Protein AF-A0AAN8FYI2-F1 (afdb_monomer_lite)

Secondary structure (DSSP, 8-state):
---------PPPP--------GGGS-----------------TTSS-------------------------------------------------------------------------THHHHHHHHHHTTT--HHHHHHHHHHHHHHHHHHHHHHHHHHHHHHHHHHHHHHHHHHHHHHHHHHHHHHHHHHHHHHHHHHHHHHHHHHHHHHHHHHHHHHHHHHHHHHHHHHHHHHHHHHHHHHHHHHHHHHHHHHHHHHHHHHHHHHHHHHHHHTS-----S-----------------------PPPPPP-

Organism: Patella caerulea (NCBI:txid87958)

Structure (mmCIF, N/CA/C/O backbone):
data_AF-A0AAN8FYI2-F1
#
_entry.id   AF-A0AAN8FYI2-F1
#
loop_
_atom_site.group_PDB
_atom_site.id
_atom_site.type_symbol
_atom_site.label_atom_id
_atom_site.label_alt_id
_atom_site.label_comp_id
_atom_site.label_asym_id
_atom_site.label_entity_id
_atom_site.label_seq_id
_atom_site.pdbx_PDB_ins_code
_atom_site.Cartn_x
_atom_site.Cartn_y
_atom_site.Cartn_z
_atom_site.occupancy
_atom_site.B_iso_or_equiv
_atom_site.auth_seq_id
_atom_site.auth_comp_id
_atom_site.auth_asym_id
_atom_site.auth_atom_id
_atom_site.pdbx_PDB_model_num
ATOM 1 N N . MET A 1 1 ? 24.747 52.625 -55.811 1.00 56.25 1 MET A N 1
ATOM 2 C CA . MET A 1 1 ? 23.720 52.959 -54.810 1.00 56.25 1 MET A CA 1
ATOM 3 C C . MET A 1 1 ? 23.159 51.652 -54.299 1.00 56.25 1 MET A C 1
ATOM 5 O O . MET A 1 1 ? 23.251 50.676 -55.033 1.00 56.25 1 MET A O 1
ATOM 9 N N . ASP A 1 2 ? 22.666 51.676 -53.067 1.00 46.53 2 ASP A N 1
ATOM 10 C CA . ASP A 1 2 ? 21.935 50.611 -52.366 1.00 46.53 2 ASP A CA 1
ATOM 11 C C . ASP A 1 2 ? 22.766 49.826 -51.333 1.00 46.53 2 ASP A C 1
ATOM 13 O O . ASP A 1 2 ? 23.308 48.747 -51.561 1.00 46.53 2 ASP A O 1
ATOM 17 N N . ASP A 1 3 ? 22.903 50.515 -50.197 1.00 53.16 3 ASP A N 1
ATOM 18 C CA . ASP A 1 3 ? 22.490 50.108 -48.851 1.00 53.16 3 ASP A CA 1
ATOM 19 C C . ASP A 1 3 ? 23.153 48.907 -48.160 1.00 53.16 3 ASP A C 1
ATOM 21 O O . ASP A 1 3 ? 22.814 47.733 -48.302 1.00 53.16 3 ASP A O 1
ATOM 25 N N . TYR A 1 4 ? 24.069 49.305 -47.276 1.00 60.00 4 TYR A N 1
ATOM 26 C CA . TYR A 1 4 ? 24.548 48.596 -46.100 1.00 60.00 4 TYR A CA 1
ATOM 27 C C . TYR A 1 4 ? 23.441 48.416 -45.037 1.00 60.00 4 TYR A C 1
ATOM 29 O O . TYR A 1 4 ? 22.481 49.177 -44.988 1.00 60.00 4 TYR A O 1
ATOM 37 N N . TYR A 1 5 ? 23.695 47.474 -44.116 1.00 58.50 5 TYR A N 1
ATOM 38 C CA . TYR A 1 5 ? 23.024 47.198 -42.829 1.00 58.50 5 TYR A CA 1
ATOM 39 C C . TYR A 1 5 ? 21.937 46.107 -42.814 1.00 58.50 5 TYR A C 1
ATOM 41 O O . TYR A 1 5 ? 20.760 46.376 -42.601 1.00 58.50 5 TYR A O 1
ATOM 49 N N . LEU A 1 6 ? 22.362 44.834 -42.847 1.00 60.00 6 LEU A N 1
ATOM 50 C CA . LEU A 1 6 ? 21.622 43.772 -42.152 1.00 60.00 6 LEU A CA 1
ATOM 51 C C . LEU A 1 6 ? 22.168 43.615 -40.730 1.00 60.00 6 LEU A C 1
ATOM 53 O O . LEU A 1 6 ? 23.298 43.186 -40.494 1.00 60.00 6 LEU A O 1
ATOM 57 N N . THR A 1 7 ? 21.335 44.014 -39.779 1.00 58.50 7 THR A N 1
ATOM 58 C CA . THR A 1 7 ? 21.561 43.962 -38.342 1.00 58.50 7 THR A CA 1
ATOM 59 C C . THR A 1 7 ? 21.570 42.514 -37.840 1.00 58.50 7 THR A C 1
ATOM 61 O O . THR A 1 7 ? 20.701 41.697 -38.141 1.00 58.50 7 THR A O 1
ATOM 64 N N . SER A 1 8 ? 22.587 42.189 -37.041 1.00 53.62 8 SER A N 1
ATOM 65 C CA . SER A 1 8 ? 22.740 40.913 -36.340 1.00 53.62 8 SER A CA 1
ATOM 66 C C . SER A 1 8 ? 21.614 40.720 -35.314 1.00 53.62 8 SER A C 1
ATOM 68 O O . SER A 1 8 ? 21.733 41.134 -34.160 1.00 53.62 8 SER A O 1
ATOM 70 N N . SER A 1 9 ? 20.542 40.037 -35.714 1.00 58.12 9 SER A N 1
ATOM 71 C CA . SER A 1 9 ? 19.483 39.559 -34.819 1.00 58.12 9 SER A CA 1
ATOM 72 C C . SER A 1 9 ? 19.954 38.321 -34.053 1.00 58.12 9 SER A C 1
ATOM 74 O O . SER A 1 9 ? 19.642 37.188 -34.410 1.00 58.12 9 SER A O 1
ATOM 76 N N . ARG A 1 10 ? 20.740 38.529 -32.992 1.00 58.97 10 ARG A N 1
ATOM 77 C CA . ARG A 1 10 ? 20.947 37.491 -31.974 1.00 58.97 10 ARG A CA 1
ATOM 78 C C . ARG A 1 10 ? 19.803 37.581 -30.959 1.00 58.97 10 ARG A C 1
ATOM 80 O O . ARG A 1 10 ? 19.641 38.646 -30.358 1.00 58.97 10 ARG A O 1
ATOM 87 N N . PRO A 1 11 ? 19.015 36.513 -30.748 1.00 65.50 11 PRO A N 1
ATOM 88 C CA . PRO A 1 11 ? 17.986 36.508 -29.719 1.00 65.50 11 PRO A CA 1
ATOM 89 C C . PRO A 1 11 ? 18.652 36.652 -28.347 1.00 65.50 11 PRO A C 1
ATOM 91 O O . PRO A 1 11 ? 19.613 35.947 -28.032 1.00 65.50 11 PRO A O 1
ATOM 94 N N . ARG A 1 12 ? 18.178 37.605 -27.539 1.00 65.00 12 ARG A N 1
ATOM 95 C CA . ARG A 1 12 ? 18.641 37.757 -26.156 1.00 65.00 12 ARG A CA 1
ATOM 96 C C . ARG A 1 12 ? 18.163 36.555 -25.332 1.00 65.00 12 ARG A C 1
ATOM 98 O O . ARG A 1 12 ? 17.036 36.107 -25.544 1.00 65.00 12 ARG A O 1
ATOM 105 N N . PRO A 1 13 ? 18.979 36.042 -24.395 1.00 61.28 13 PRO A N 1
ATOM 106 C CA . PRO A 1 13 ? 18.534 35.001 -23.483 1.00 61.28 13 PRO A CA 1
ATOM 107 C C . PRO A 1 13 ? 17.359 35.531 -22.660 1.00 61.28 13 PRO A C 1
ATOM 109 O O . PRO A 1 13 ? 17.444 36.584 -22.027 1.00 61.28 13 PRO A O 1
ATOM 112 N N . VAL A 1 14 ? 16.249 34.800 -22.704 1.00 57.34 14 VAL A N 1
ATOM 113 C CA . VAL A 1 14 ? 15.071 35.064 -21.886 1.00 57.34 14 VAL A CA 1
ATOM 114 C C . VAL A 1 14 ? 15.443 34.674 -20.460 1.00 57.34 14 VAL A C 1
ATOM 116 O O . VAL A 1 14 ? 15.476 33.495 -20.117 1.00 57.34 14 VAL A O 1
ATOM 119 N N . THR A 1 15 ? 15.781 35.652 -19.626 1.00 62.88 15 THR A N 1
ATOM 120 C CA . THR A 1 15 ? 15.853 35.436 -18.182 1.00 62.88 15 THR A CA 1
ATOM 121 C C . THR A 1 15 ? 14.425 35.208 -17.706 1.00 62.88 15 THR A C 1
ATOM 123 O O . THR A 1 15 ? 13.663 36.159 -17.541 1.00 62.88 15 THR A O 1
ATOM 126 N N . ALA A 1 16 ? 14.034 33.943 -17.563 1.00 56.81 16 ALA A N 1
ATOM 127 C CA . ALA A 1 16 ? 12.761 33.571 -16.973 1.00 56.81 16 ALA A CA 1
ATOM 128 C C . ALA A 1 16 ? 12.734 34.093 -15.530 1.00 56.81 16 ALA A C 1
ATOM 130 O O . ALA A 1 16 ? 13.348 33.518 -14.632 1.00 56.81 16 ALA A O 1
ATOM 131 N N . THR A 1 17 ? 12.056 35.215 -15.303 1.00 62.06 17 THR A N 1
ATOM 132 C CA . THR A 1 17 ? 11.681 35.641 -13.959 1.00 62.06 17 THR A CA 1
ATOM 133 C C . THR A 1 17 ? 10.656 34.632 -13.465 1.00 62.06 17 THR A C 1
ATOM 135 O O . THR A 1 17 ? 9.485 34.702 -13.831 1.00 62.06 17 THR A O 1
ATOM 138 N N . VAL A 1 18 ? 11.113 33.638 -12.704 1.00 60.09 18 VAL A N 1
ATOM 139 C CA . VAL A 1 18 ? 10.246 32.662 -12.043 1.00 60.09 18 VAL A CA 1
ATOM 140 C C . VAL A 1 18 ? 9.427 33.424 -11.009 1.00 60.09 18 VAL A C 1
ATOM 142 O O . VAL A 1 18 ? 9.895 33.709 -9.907 1.00 60.09 18 VAL A O 1
ATOM 145 N N . THR A 1 19 ? 8.214 33.809 -11.394 1.00 70.19 19 THR A N 1
ATOM 146 C CA . THR A 1 19 ? 7.202 34.329 -10.483 1.00 70.19 19 THR A CA 1
ATOM 147 C C . THR A 1 19 ? 6.903 33.214 -9.491 1.00 70.19 19 THR A C 1
ATOM 149 O O . THR A 1 19 ? 6.294 32.204 -9.844 1.00 70.19 19 THR A O 1
ATOM 152 N N . LYS A 1 20 ? 7.427 33.338 -8.269 1.00 78.56 20 LYS A N 1
ATOM 153 C CA . LYS A 1 20 ? 7.197 32.341 -7.225 1.00 78.56 20 LYS A CA 1
ATOM 154 C C . LYS A 1 20 ? 5.693 32.314 -6.934 1.00 78.56 20 LYS A C 1
ATOM 156 O O . LYS A 1 20 ? 5.109 33.374 -6.716 1.00 78.56 20 LYS A O 1
ATOM 161 N N . PRO A 1 21 ? 5.042 31.144 -6.982 1.00 78.56 21 PRO A N 1
ATOM 162 C CA . PRO A 1 21 ? 3.626 31.053 -6.672 1.00 78.56 21 PRO A CA 1
ATOM 163 C C . PRO A 1 21 ? 3.385 31.449 -5.209 1.00 78.56 21 PRO A C 1
ATOM 165 O O . PRO A 1 21 ? 4.207 31.169 -4.342 1.00 78.56 21 PRO A O 1
ATOM 168 N N . LYS A 1 22 ? 2.243 32.090 -4.943 1.00 71.56 22 LYS A N 1
ATOM 169 C CA . LYS A 1 22 ? 1.874 32.750 -3.673 1.00 71.56 22 LYS A CA 1
ATOM 170 C C . LYS A 1 22 ? 2.025 31.891 -2.404 1.00 71.56 22 LYS A C 1
ATOM 172 O O . LYS A 1 22 ? 2.171 32.428 -1.317 1.00 71.56 22 LYS A O 1
ATOM 177 N N . TRP A 1 23 ? 2.020 30.566 -2.528 1.00 79.44 23 TRP A N 1
ATOM 178 C CA . TRP A 1 23 ? 2.242 29.641 -1.409 1.00 79.44 23 TRP A CA 1
ATOM 179 C C . TRP A 1 23 ? 3.719 29.518 -0.985 1.00 79.44 23 TRP A C 1
ATOM 181 O O . TRP A 1 23 ? 3.997 29.004 0.091 1.00 79.44 23 TRP A O 1
ATOM 191 N N . MET A 1 24 ? 4.663 29.982 -1.813 1.00 77.12 24 MET A N 1
ATOM 192 C CA . MET A 1 24 ? 6.097 30.057 -1.493 1.00 77.12 24 MET A CA 1
ATOM 193 C C . MET A 1 24 ? 6.501 31.382 -0.836 1.00 77.12 24 MET A C 1
ATOM 195 O O . MET A 1 24 ? 7.676 31.560 -0.505 1.00 77.12 24 MET A O 1
ATOM 199 N N . GLU A 1 25 ? 5.580 32.334 -0.683 1.00 76.94 25 GLU A N 1
ATOM 200 C CA . GLU A 1 25 ? 5.869 33.571 0.036 1.00 76.94 25 GLU A CA 1
ATOM 201 C C . GLU A 1 25 ? 5.840 33.280 1.544 1.00 76.94 25 GLU A C 1
ATOM 203 O O . GLU A 1 25 ? 4.814 32.820 2.051 1.00 76.94 25 GLU A O 1
ATOM 208 N N . PRO A 1 26 ? 6.946 33.497 2.282 1.00 66.94 26 PRO A N 1
ATOM 209 C CA . PRO A 1 26 ? 6.956 33.288 3.720 1.00 66.94 26 PRO A CA 1
ATOM 210 C C . PRO A 1 26 ? 5.986 34.284 4.354 1.00 66.94 26 PRO A C 1
ATOM 212 O O . PRO A 1 26 ? 6.216 35.494 4.334 1.00 66.94 26 PRO A O 1
ATOM 215 N N . THR A 1 27 ? 4.886 33.784 4.909 1.00 61.47 27 THR A N 1
ATOM 216 C CA . THR A 1 27 ? 3.961 34.596 5.693 1.00 61.47 27 THR A CA 1
ATOM 217 C C . THR A 1 27 ? 4.703 35.079 6.931 1.00 61.47 27 THR A C 1
ATOM 219 O O . THR A 1 27 ? 4.891 34.328 7.887 1.00 61.47 27 THR A O 1
ATOM 222 N N . SER A 1 28 ? 5.153 36.332 6.921 1.00 59.88 28 SER A N 1
ATOM 223 C CA . SER A 1 28 ? 5.640 37.021 8.110 1.00 59.88 28 SER A CA 1
ATOM 224 C C . SER A 1 28 ? 4.450 37.292 9.032 1.00 59.88 28 SER A C 1
ATOM 226 O O . SER A 1 28 ? 3.912 38.399 9.081 1.00 59.88 28 SER A O 1
ATOM 228 N N . SER A 1 29 ? 3.987 36.255 9.726 1.00 53.06 29 SER A N 1
ATOM 229 C CA . SER A 1 29 ? 3.018 36.375 10.806 1.00 53.06 29 SER A CA 1
ATOM 230 C C . SER A 1 29 ? 3.717 37.032 11.990 1.00 53.06 29 SER A C 1
ATOM 232 O O . SER A 1 29 ? 4.433 36.389 12.756 1.00 53.06 29 SER A O 1
ATOM 234 N N . SER A 1 30 ? 3.527 38.345 12.087 1.00 50.78 30 SER A N 1
ATOM 235 C CA . SER A 1 30 ? 3.826 39.154 13.262 1.00 50.78 30 SER A CA 1
ATOM 236 C C . SER A 1 30 ? 3.136 38.542 14.483 1.00 50.78 30 SER A C 1
ATOM 238 O O . SER A 1 30 ? 1.912 38.582 14.607 1.00 50.78 30 SER A O 1
ATOM 240 N N . THR A 1 31 ? 3.915 37.939 15.379 1.00 48.81 31 THR A N 1
ATOM 241 C CA . THR A 1 31 ? 3.455 37.520 16.706 1.00 48.81 31 THR A CA 1
ATOM 242 C C . THR A 1 31 ? 3.150 38.754 17.549 1.00 48.81 31 THR A C 1
ATOM 244 O O . THR A 1 31 ? 4.017 39.285 18.243 1.00 48.81 31 THR A O 1
ATOM 247 N N . TYR A 1 32 ? 1.897 39.200 17.497 1.00 49.47 32 TYR A N 1
ATOM 248 C CA . TYR A 1 32 ? 1.322 40.098 18.488 1.00 49.47 32 TYR A CA 1
ATOM 249 C C . TYR A 1 32 ? 1.135 39.305 19.788 1.00 49.47 32 TYR A C 1
ATOM 251 O O . TYR A 1 32 ? 0.231 38.479 19.913 1.00 49.47 32 TYR A O 1
ATOM 259 N N . ARG A 1 33 ? 2.053 39.492 20.742 1.00 48.50 33 ARG A N 1
ATOM 260 C CA . ARG A 1 33 ? 1.953 38.913 22.085 1.00 48.50 33 ARG A CA 1
ATOM 261 C C . ARG A 1 33 ? 0.845 39.632 22.850 1.00 48.50 33 ARG A C 1
ATOM 263 O O . ARG A 1 33 ? 1.051 40.743 23.327 1.00 48.50 33 ARG A O 1
ATOM 270 N N . HIS A 1 34 ? -0.304 38.983 23.001 1.00 44.38 34 HIS A N 1
ATOM 271 C CA . HIS A 1 34 ? -1.243 39.337 24.058 1.00 44.38 34 HIS A CA 1
ATOM 272 C C . HIS A 1 34 ? -0.757 38.724 25.374 1.00 44.38 34 HIS A C 1
ATOM 274 O O . HIS A 1 34 ? -0.725 37.506 25.534 1.00 44.38 34 HIS A O 1
ATOM 280 N N . SER A 1 35 ? -0.349 39.598 26.294 1.00 52.06 35 SER A N 1
ATOM 281 C CA . SER A 1 35 ? -0.178 39.276 27.707 1.00 52.06 35 SER A CA 1
ATOM 282 C C . SER A 1 35 ? -1.547 38.964 28.303 1.00 52.06 35 SER A C 1
ATOM 284 O O . SER A 1 35 ? -2.452 39.797 28.223 1.00 52.06 35 SER A O 1
ATOM 286 N N . LEU A 1 36 ? -1.697 37.779 28.886 1.00 48.59 36 LEU A N 1
ATOM 287 C CA . LEU A 1 36 ? -2.764 37.483 29.830 1.00 48.59 36 LEU A CA 1
ATOM 288 C C . LEU A 1 36 ? -2.103 37.153 31.160 1.00 48.59 36 LEU A C 1
ATOM 290 O O . LEU A 1 36 ? -1.681 36.024 31.408 1.00 48.59 36 LEU A O 1
ATOM 294 N N . ASP A 1 37 ? -2.025 38.175 32.005 1.00 47.50 37 ASP A N 1
ATOM 295 C CA . ASP A 1 37 ? -1.903 38.000 33.439 1.00 47.50 37 ASP A CA 1
ATOM 296 C C . ASP A 1 37 ? -3.121 37.200 33.913 1.00 47.50 37 ASP A C 1
ATOM 298 O O . ASP A 1 37 ? -4.252 37.688 33.918 1.00 47.50 37 ASP A O 1
ATOM 302 N N . SER A 1 38 ? -2.897 35.945 34.291 1.00 46.91 38 SER A N 1
ATOM 303 C CA . SER A 1 38 ? -3.852 35.183 35.084 1.00 46.91 38 SER A CA 1
ATOM 304 C C . SER A 1 38 ? -3.139 34.684 36.327 1.00 46.91 38 SER A C 1
ATOM 306 O O . SER A 1 38 ? -2.396 33.705 36.330 1.00 46.91 38 SER A O 1
ATOM 308 N N . THR A 1 39 ? -3.353 35.432 37.401 1.00 57.06 39 THR A N 1
ATOM 309 C CA . THR A 1 39 ? -3.122 35.019 38.778 1.00 57.06 39 THR A CA 1
ATOM 310 C C . THR A 1 39 ? -4.025 33.822 39.079 1.00 57.06 39 THR A C 1
ATOM 312 O O . THR A 1 39 ? -5.186 33.985 39.449 1.00 57.06 39 THR A O 1
ATOM 315 N N . GLY A 1 40 ? -3.504 32.614 38.880 1.00 55.25 40 GLY A N 1
ATOM 316 C CA . GLY A 1 40 ? -4.226 31.366 39.110 1.00 55.25 40 GLY A CA 1
ATOM 317 C C . GLY A 1 40 ? -3.287 30.267 39.589 1.00 55.25 40 GLY A C 1
ATOM 318 O O . GLY A 1 40 ? -2.800 29.478 38.793 1.00 55.25 40 GLY A O 1
ATOM 319 N N . SER A 1 41 ? -3.017 30.273 40.895 1.00 57.03 41 SER A N 1
ATOM 320 C CA . SER A 1 41 ? -2.475 29.197 41.736 1.00 57.03 41 SER A CA 1
ATOM 321 C C . SER A 1 41 ? -2.144 27.852 41.061 1.00 57.03 41 SER A C 1
ATOM 323 O O . SER A 1 41 ? -3.026 27.025 40.850 1.00 57.03 41 SER A O 1
ATOM 325 N N . THR A 1 42 ? -0.850 27.570 40.875 1.00 53.84 42 THR A N 1
ATOM 326 C CA . THR A 1 42 ? -0.311 26.223 40.574 1.00 53.84 42 THR A CA 1
ATOM 327 C C . THR A 1 42 ? 0.713 25.736 41.610 1.00 53.84 42 THR A C 1
ATOM 329 O O . THR A 1 42 ? 1.362 24.710 41.417 1.00 53.84 42 THR A O 1
ATOM 332 N N . ALA A 1 43 ? 0.837 26.417 42.754 1.00 52.62 43 ALA A N 1
ATOM 333 C CA . ALA A 1 43 ? 1.850 26.146 43.781 1.00 52.62 43 ALA A CA 1
ATOM 334 C C . ALA A 1 43 ? 1.619 24.863 44.621 1.00 52.62 43 ALA A C 1
ATOM 336 O O . ALA A 1 43 ? 2.011 24.806 45.784 1.00 52.62 43 ALA A O 1
ATOM 337 N N . SER A 1 44 ? 0.972 23.821 44.089 1.00 56.19 44 SER A N 1
ATOM 338 C CA . SER A 1 44 ? 0.730 22.575 44.844 1.00 56.19 44 SER A CA 1
ATOM 339 C C . SER A 1 44 ? 0.861 21.277 44.040 1.00 56.19 44 SER A C 1
ATOM 341 O O . SER A 1 44 ? 0.416 20.241 44.517 1.00 56.19 44 SER A O 1
ATOM 343 N N . LEU A 1 45 ? 1.500 21.285 42.863 1.00 55.06 45 LEU A N 1
ATOM 344 C CA . LEU A 1 45 ? 1.759 20.049 42.097 1.00 55.06 45 LEU A CA 1
ATOM 345 C C . LEU A 1 45 ? 3.240 19.631 42.041 1.00 55.06 45 LEU A C 1
ATOM 347 O O . LEU A 1 45 ? 3.584 18.700 41.324 1.00 55.06 45 LEU A O 1
ATOM 351 N N . THR A 1 46 ? 4.116 20.265 42.827 1.00 55.38 46 THR A N 1
ATOM 352 C CA . THR A 1 46 ? 5.548 19.918 42.925 1.00 55.38 46 THR A CA 1
ATOM 353 C C . THR A 1 46 ? 5.904 19.265 44.262 1.00 55.38 46 THR A C 1
ATOM 355 O O . THR A 1 46 ? 6.897 19.631 44.888 1.00 55.38 46 THR A O 1
ATOM 358 N N . SER A 1 47 ? 5.085 18.336 44.757 1.00 54.44 47 SER A N 1
ATOM 359 C CA . SER A 1 47 ? 5.384 17.641 46.011 1.00 54.44 47 SER A CA 1
ATOM 360 C C . SER A 1 47 ? 5.098 16.147 45.899 1.00 54.44 47 SER A C 1
ATOM 362 O O . SER A 1 47 ? 3.951 15.736 45.751 1.00 54.44 47 SER A O 1
ATOM 364 N N . VAL A 1 48 ? 6.180 15.378 46.046 1.00 55.16 48 VAL A N 1
ATOM 365 C CA . VAL A 1 48 ? 6.263 13.929 46.274 1.00 55.16 48 VAL A CA 1
ATOM 366 C C . VAL A 1 48 ? 6.174 13.046 45.028 1.00 55.16 48 VAL A C 1
ATOM 368 O O . VAL A 1 48 ? 5.160 12.411 44.780 1.00 55.16 48 VAL A O 1
ATOM 371 N N . LEU A 1 49 ? 7.296 12.934 44.315 1.00 50.69 49 LEU A N 1
ATOM 372 C CA . LEU A 1 49 ? 7.763 11.669 43.731 1.00 50.69 49 LEU A CA 1
ATOM 373 C C . LEU A 1 49 ? 9.302 11.692 43.721 1.00 50.69 49 LEU A C 1
ATOM 375 O O . LEU A 1 49 ? 9.948 11.714 42.677 1.00 50.69 49 LEU A O 1
ATOM 379 N N . ASP A 1 50 ? 9.870 11.729 44.929 1.00 52.19 50 ASP A N 1
ATOM 380 C CA . ASP A 1 50 ? 11.230 11.256 45.179 1.00 52.19 50 ASP A CA 1
ATOM 381 C C . ASP A 1 50 ? 11.216 9.729 45.039 1.00 52.19 50 ASP A C 1
ATOM 383 O O . ASP A 1 50 ? 10.761 9.010 45.932 1.00 52.19 50 ASP A O 1
ATOM 387 N N . HIS A 1 51 ? 11.706 9.231 43.909 1.00 58.53 51 HIS A N 1
ATOM 388 C CA . HIS A 1 51 ? 12.207 7.868 43.806 1.00 58.53 51 HIS A CA 1
ATOM 389 C C . HIS A 1 51 ? 13.641 7.921 43.295 1.00 58.53 51 HIS A C 1
ATOM 391 O O . HIS A 1 51 ? 13.910 7.919 42.096 1.00 58.53 51 HIS A O 1
ATOM 397 N N . ASP A 1 52 ? 14.547 7.977 44.267 1.00 49.38 52 ASP A N 1
ATOM 398 C CA . ASP A 1 52 ? 15.933 7.576 44.119 1.00 49.38 52 ASP A CA 1
ATOM 399 C C . ASP A 1 52 ? 16.038 6.121 43.632 1.00 49.38 52 ASP A C 1
ATOM 401 O O . ASP A 1 52 ? 15.297 5.231 44.057 1.00 49.38 52 ASP A O 1
ATOM 405 N N . SER A 1 53 ? 17.087 5.887 42.846 1.00 57.47 53 SER A N 1
ATOM 406 C CA . SER A 1 53 ? 17.776 4.611 42.619 1.00 57.47 53 SER A CA 1
ATOM 407 C C . SER A 1 53 ? 17.118 3.559 41.709 1.00 57.47 53 SER A C 1
ATOM 409 O O . SER A 1 53 ? 16.448 2.628 42.146 1.00 57.47 53 SER A O 1
ATOM 411 N N . TYR A 1 54 ? 17.516 3.580 40.433 1.00 49.44 54 TYR A N 1
ATOM 412 C CA . TYR A 1 54 ? 17.949 2.340 39.788 1.00 49.44 54 TYR A CA 1
ATOM 413 C C . TYR A 1 54 ? 19.212 2.599 38.963 1.00 49.44 54 TYR A C 1
ATOM 415 O O . TYR A 1 54 ? 19.174 3.158 37.871 1.00 49.44 54 TYR A O 1
ATOM 423 N N . ILE A 1 55 ? 20.347 2.223 39.550 1.00 54.41 55 ILE A N 1
ATOM 424 C CA . ILE A 1 55 ? 21.592 1.959 38.835 1.00 54.41 55 ILE A CA 1
ATOM 425 C C . ILE A 1 55 ? 21.405 0.592 38.177 1.00 54.41 55 ILE A C 1
ATOM 427 O O . ILE A 1 55 ? 21.245 -0.405 38.880 1.00 54.41 55 ILE A O 1
ATOM 431 N N . SER A 1 56 ? 21.451 0.540 36.850 1.00 57.94 56 SER A N 1
ATOM 432 C CA . SER A 1 56 ? 21.753 -0.695 36.132 1.00 57.94 56 SER A CA 1
ATOM 433 C C . SER A 1 56 ? 22.868 -0.428 35.134 1.00 57.94 56 SER A C 1
ATOM 435 O O . SER A 1 56 ? 22.626 0.035 34.021 1.00 57.94 56 SER A O 1
ATOM 437 N N . ASP A 1 57 ? 24.088 -0.722 35.572 1.00 62.16 57 ASP A N 1
ATOM 438 C CA . ASP A 1 57 ? 25.197 -1.072 34.693 1.00 62.16 57 ASP A CA 1
ATOM 439 C C . ASP A 1 57 ? 24.851 -2.382 33.986 1.00 62.16 57 ASP A C 1
ATOM 441 O O . ASP A 1 57 ? 24.821 -3.409 34.655 1.00 62.16 57 ASP A O 1
ATOM 445 N N . TYR A 1 58 ? 24.631 -2.357 32.670 1.00 55.62 58 TYR A N 1
ATOM 446 C CA . TYR A 1 58 ? 24.926 -3.485 31.779 1.00 55.62 58 TYR A CA 1
ATOM 447 C C . TYR A 1 58 ? 25.211 -2.969 30.358 1.00 55.62 58 TYR A C 1
ATOM 449 O O . TYR A 1 58 ? 24.310 -2.558 29.636 1.00 55.62 58 TYR A O 1
ATOM 457 N N . THR A 1 59 ? 26.511 -2.953 30.048 1.00 54.28 59 THR A N 1
ATOM 458 C CA . THR A 1 59 ? 27.169 -3.416 28.808 1.00 54.28 59 THR A CA 1
ATOM 459 C C . THR A 1 59 ? 26.565 -3.031 27.454 1.00 54.28 59 THR A C 1
ATOM 461 O O . THR A 1 59 ? 25.590 -3.624 27.005 1.00 54.28 59 THR A O 1
ATOM 464 N N . ASP A 1 60 ? 27.235 -2.073 26.810 1.00 55.94 60 ASP A N 1
ATOM 465 C CA . ASP A 1 60 ? 27.889 -2.204 25.495 1.00 55.94 60 ASP A CA 1
ATOM 466 C C . ASP A 1 60 ? 27.515 -3.465 24.690 1.00 55.94 60 ASP A C 1
ATOM 468 O O . ASP A 1 60 ? 27.975 -4.559 25.007 1.00 55.94 60 ASP A O 1
ATOM 472 N N . ASP A 1 61 ? 26.685 -3.285 23.664 1.00 55.34 61 ASP A N 1
ATOM 473 C CA . ASP A 1 61 ? 26.758 -4.015 22.398 1.00 55.34 61 ASP A CA 1
ATOM 474 C C . ASP A 1 61 ? 26.038 -3.173 21.330 1.00 55.34 61 ASP A C 1
ATOM 476 O O . ASP A 1 61 ? 24.880 -2.769 21.483 1.00 55.34 61 ASP A O 1
ATOM 480 N N . ASP A 1 62 ? 26.796 -2.859 20.283 1.00 61.88 62 ASP A N 1
ATOM 481 C CA . ASP A 1 62 ? 26.401 -2.158 19.068 1.00 61.88 62 ASP A CA 1
ATOM 482 C C . ASP A 1 62 ? 25.118 -2.736 18.446 1.00 61.88 62 ASP A C 1
ATOM 484 O O . ASP A 1 62 ? 25.015 -3.944 18.260 1.00 61.88 62 ASP A O 1
ATOM 488 N N . ASP A 1 63 ? 24.176 -1.867 18.064 1.00 55.25 63 ASP A N 1
ATOM 489 C CA . ASP A 1 63 ? 23.501 -1.943 16.761 1.00 55.25 63 ASP A CA 1
ATOM 490 C C . ASP A 1 63 ? 22.631 -0.693 16.518 1.00 55.25 63 ASP A C 1
ATOM 492 O O . ASP A 1 63 ? 21.634 -0.411 17.190 1.00 55.25 63 ASP A O 1
ATOM 496 N N . ASP A 1 64 ? 23.036 0.063 15.499 1.00 55.72 64 ASP A N 1
ATOM 497 C CA . ASP A 1 64 ? 22.374 1.230 14.927 1.00 55.72 64 ASP A CA 1
ATOM 498 C C . ASP A 1 64 ? 20.903 0.969 14.553 1.00 55.72 64 ASP A C 1
ATOM 500 O O . ASP A 1 64 ? 20.599 0.354 13.527 1.00 55.72 64 ASP A O 1
ATOM 504 N N . ILE A 1 65 ? 19.958 1.557 15.295 1.00 51.75 65 ILE A N 1
ATOM 505 C CA . ILE A 1 65 ? 18.589 1.775 14.804 1.00 51.75 65 ILE A CA 1
ATOM 506 C C . ILE A 1 65 ? 18.202 3.239 15.009 1.00 51.75 65 ILE A C 1
ATOM 508 O O . ILE A 1 65 ? 17.668 3.658 16.035 1.00 51.75 65 ILE A O 1
ATOM 512 N N . HIS A 1 66 ? 18.443 4.023 13.959 1.00 50.06 66 HIS A N 1
ATOM 513 C CA . HIS A 1 66 ? 17.900 5.362 13.756 1.00 50.06 66 HIS A CA 1
ATOM 514 C C . HIS A 1 66 ? 16.356 5.317 13.747 1.00 50.06 66 HIS A C 1
ATOM 516 O O . HIS A 1 66 ? 15.713 5.222 12.697 1.00 50.06 66 HIS A O 1
ATOM 522 N N . HIS A 1 67 ? 15.726 5.422 14.918 1.00 47.75 67 HIS A N 1
ATOM 523 C CA . HIS A 1 67 ? 14.305 5.740 15.007 1.00 47.75 67 HIS A CA 1
ATOM 524 C C . HIS A 1 67 ? 14.101 7.213 14.643 1.00 47.75 67 HIS A C 1
ATOM 526 O O . HIS A 1 67 ? 14.250 8.124 15.454 1.00 47.75 67 HIS A O 1
ATOM 532 N N . THR A 1 68 ? 13.757 7.441 13.378 1.00 48.50 68 THR A N 1
ATOM 533 C CA . THR A 1 68 ? 13.215 8.709 12.892 1.00 48.50 68 THR A CA 1
ATOM 534 C C . THR A 1 68 ? 11.861 8.954 13.553 1.00 48.50 68 THR A C 1
ATOM 536 O O . THR A 1 68 ? 10.810 8.505 13.098 1.00 48.50 68 THR A O 1
ATOM 539 N N . PHE A 1 69 ? 11.902 9.670 14.672 1.00 47.25 69 PHE A N 1
ATOM 540 C CA . PHE A 1 69 ? 10.748 10.279 15.313 1.00 47.25 69 PHE A CA 1
ATOM 541 C C . PHE A 1 69 ? 10.266 11.443 14.436 1.00 47.25 69 PHE A C 1
ATOM 543 O O . PHE A 1 69 ? 10.623 12.597 14.649 1.00 47.25 69 PHE A O 1
ATOM 550 N N . ASN A 1 70 ? 9.492 11.129 13.399 1.00 47.91 70 ASN A N 1
ATOM 551 C CA . ASN A 1 70 ? 8.756 12.132 12.640 1.00 47.91 70 ASN A CA 1
ATOM 552 C C . ASN A 1 70 ? 7.370 12.310 13.268 1.00 47.91 70 ASN A C 1
ATOM 554 O O . ASN A 1 70 ? 6.441 11.556 12.992 1.00 47.91 70 ASN A O 1
ATOM 558 N N . ASP A 1 71 ? 7.286 13.298 14.156 1.00 50.22 71 ASP A N 1
ATOM 559 C CA . ASP A 1 71 ? 6.276 14.362 14.149 1.00 50.22 71 ASP A CA 1
ATOM 560 C C . ASP A 1 71 ? 4.884 13.972 13.597 1.00 50.22 71 ASP A C 1
ATOM 562 O O . ASP A 1 71 ? 4.491 14.316 12.479 1.00 50.22 71 ASP A O 1
ATOM 566 N N . MET A 1 72 ? 4.086 13.274 14.414 1.00 47.62 72 MET A N 1
ATOM 567 C CA . MET A 1 72 ? 2.634 13.216 14.211 1.00 47.62 72 MET A CA 1
ATOM 568 C C . MET A 1 72 ? 2.021 14.547 14.645 1.00 47.62 72 MET A C 1
ATOM 570 O O . MET A 1 72 ? 1.607 14.739 15.787 1.00 47.62 72 MET A O 1
ATOM 574 N N . LYS A 1 73 ? 1.966 15.474 13.692 1.00 46.28 73 LYS A N 1
ATOM 575 C CA . LYS A 1 73 ? 1.217 16.723 13.781 1.00 46.28 73 LYS A CA 1
ATOM 576 C C . LYS A 1 73 ? -0.280 16.390 13.821 1.00 46.28 73 LYS A C 1
ATOM 578 O O . LYS A 1 73 ? -0.868 16.026 12.806 1.00 46.28 73 LYS A O 1
ATOM 583 N N . ILE A 1 74 ? -0.883 16.464 15.006 1.00 51.44 74 ILE A N 1
ATOM 584 C CA . ILE A 1 74 ? -2.338 16.413 15.177 1.00 51.44 74 ILE A CA 1
ATOM 585 C C . ILE A 1 74 ? -2.883 17.737 14.635 1.00 51.44 74 ILE A C 1
ATOM 587 O O . ILE A 1 74 ? -2.772 18.782 15.270 1.00 51.44 74 ILE A O 1
ATOM 591 N N . GLU A 1 75 ? -3.394 17.703 13.409 1.00 49.25 75 GLU A N 1
ATOM 592 C CA . GLU A 1 75 ? -4.098 18.821 12.793 1.00 49.25 75 GLU A CA 1
ATOM 593 C C . GLU A 1 75 ? -5.533 18.830 13.344 1.00 49.25 75 GLU A C 1
ATOM 595 O O . GLU A 1 75 ? -6.396 18.065 12.910 1.00 49.25 75 GLU A O 1
ATOM 600 N N . GLU A 1 76 ? -5.777 19.651 14.368 1.00 53.47 76 GLU A N 1
ATOM 601 C CA . GLU A 1 76 ? -7.129 19.976 14.824 1.00 53.47 76 GLU A CA 1
ATOM 602 C C . GLU A 1 76 ? -7.826 20.807 13.739 1.00 53.47 76 GLU A C 1
ATOM 604 O O . GLU A 1 76 ? -7.706 22.030 13.669 1.00 53.47 76 GLU A O 1
ATOM 609 N N . GLY A 1 77 ? -8.519 20.116 12.835 1.00 42.56 77 GLY A N 1
ATOM 610 C CA . GLY A 1 77 ? -9.409 20.741 11.864 1.00 42.56 77 GLY A CA 1
ATOM 611 C C . GLY A 1 77 ? -10.642 21.356 12.547 1.00 42.56 77 GLY A C 1
ATOM 612 O O . GLY A 1 77 ? -11.131 20.813 13.542 1.00 42.56 77 GLY A O 1
ATOM 613 N N . PRO A 1 78 ? -11.176 22.475 12.025 1.00 52.38 78 PRO A N 1
ATOM 614 C CA . PRO A 1 78 ? -12.303 23.174 12.628 1.00 52.38 78 PRO A CA 1
ATOM 615 C C . PRO A 1 78 ? -13.583 22.336 12.515 1.00 52.38 78 PRO A C 1
ATOM 617 O O . PRO A 1 78 ? -13.977 21.910 11.428 1.00 52.38 78 PRO A O 1
ATOM 620 N N . LEU A 1 79 ? -14.242 22.111 13.653 1.00 47.94 79 LEU A N 1
ATOM 621 C CA . LEU A 1 79 ? -15.579 21.526 13.723 1.00 47.94 79 LEU A CA 1
ATOM 622 C C . LEU A 1 79 ? -16.591 22.519 13.143 1.00 47.94 79 LEU A C 1
ATOM 624 O O . LEU A 1 79 ? -17.107 23.381 13.854 1.00 47.94 79 LEU A O 1
ATOM 628 N N . ASP A 1 80 ? -16.865 22.395 11.847 1.00 39.06 80 ASP A N 1
ATOM 629 C CA . ASP A 1 80 ? -17.883 23.197 11.183 1.00 39.06 80 ASP A CA 1
ATOM 630 C C . ASP A 1 80 ? -19.277 22.639 11.510 1.00 39.06 80 ASP A C 1
ATOM 632 O O . ASP A 1 80 ? -19.740 21.612 11.005 1.00 39.06 80 ASP A O 1
ATOM 636 N N . SER A 1 81 ? -19.927 23.333 12.440 1.00 57.78 81 SER A N 1
ATOM 637 C CA . SER A 1 81 ? -21.329 23.194 12.810 1.00 57.78 81 SER A CA 1
ATOM 638 C C . SER A 1 81 ? -22.215 23.576 11.620 1.00 57.78 81 SER A C 1
ATOM 640 O O . SER A 1 81 ? -22.561 24.744 11.443 1.00 57.78 81 SER A O 1
ATOM 642 N N . THR A 1 82 ? -22.657 22.592 10.837 1.00 43.19 82 THR A N 1
ATOM 643 C CA . THR A 1 82 ? -23.732 22.783 9.853 1.00 43.19 82 THR A CA 1
ATOM 644 C C . THR A 1 82 ? -25.046 22.213 10.376 1.00 43.19 82 THR A C 1
ATOM 646 O O . THR A 1 82 ? -25.409 21.049 10.226 1.00 43.19 82 THR A O 1
ATOM 649 N N . TYR A 1 83 ? -25.764 23.113 11.040 1.00 44.81 83 TYR A N 1
ATOM 650 C CA . TYR A 1 83 ? -27.173 23.032 11.379 1.00 44.81 83 TYR A CA 1
ATOM 651 C C . TYR A 1 83 ? -28.006 23.014 10.088 1.00 44.81 83 TYR A C 1
ATOM 653 O O . TYR A 1 83 ? -28.248 24.058 9.487 1.00 44.81 83 TYR A O 1
ATOM 661 N N . ASN A 1 84 ? -28.467 21.838 9.660 1.00 46.03 84 ASN A N 1
ATOM 662 C CA . ASN A 1 84 ? -29.469 21.737 8.601 1.00 46.03 84 ASN A CA 1
ATOM 663 C C . ASN A 1 84 ? -30.873 21.768 9.208 1.00 46.03 84 ASN A C 1
ATOM 665 O O . ASN A 1 84 ? -31.480 20.746 9.521 1.00 46.03 84 ASN A O 1
ATOM 669 N N . LYS A 1 85 ? -31.375 22.995 9.348 1.00 46.16 85 LYS A N 1
ATOM 670 C CA . LYS A 1 85 ? -32.797 23.323 9.409 1.00 46.16 85 LYS A CA 1
ATOM 671 C C . LYS A 1 85 ? -33.338 23.285 7.986 1.00 46.16 85 LYS A C 1
ATOM 673 O O . LYS A 1 85 ? -32.994 24.141 7.179 1.00 46.16 85 LYS A O 1
ATOM 678 N N . THR A 1 86 ? -34.191 22.313 7.693 1.00 45.56 86 THR A N 1
ATOM 679 C CA . THR A 1 86 ? -35.105 22.401 6.552 1.00 45.56 86 THR A CA 1
ATOM 680 C C . THR A 1 86 ? -36.527 22.420 7.083 1.00 45.56 86 THR A C 1
ATOM 682 O O . THR A 1 86 ? -36.883 21.710 8.021 1.00 45.56 86 THR A O 1
ATOM 685 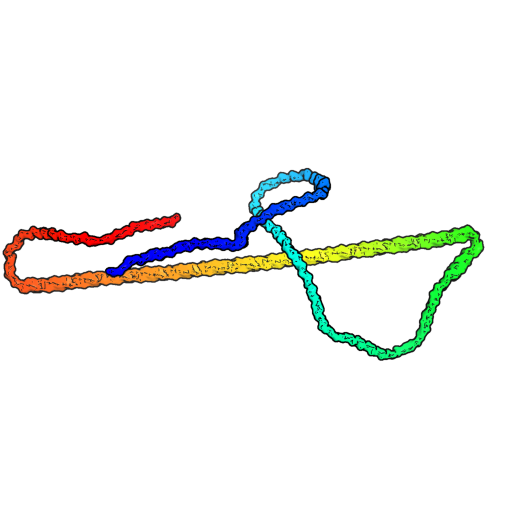N N . VAL A 1 87 ? -37.258 23.387 6.552 1.00 50.81 87 VAL A N 1
ATOM 686 C CA . VAL A 1 87 ? -38.598 23.822 6.915 1.00 50.81 87 VAL A CA 1
ATOM 687 C C . VAL A 1 87 ? -39.546 23.237 5.873 1.00 50.81 87 VAL A C 1
ATOM 689 O O . VAL A 1 87 ? -39.197 23.231 4.698 1.00 50.81 87 VAL A O 1
ATOM 692 N N . ASP A 1 88 ? -40.693 22.768 6.359 1.00 45.28 88 ASP A N 1
ATOM 693 C CA . ASP A 1 88 ? -41.999 22.611 5.713 1.00 45.28 88 ASP A CA 1
ATOM 694 C C . ASP A 1 88 ? -42.063 22.178 4.240 1.00 45.28 88 ASP A C 1
ATOM 696 O O . ASP A 1 88 ? -41.807 22.962 3.329 1.00 45.28 88 ASP A O 1
ATOM 700 N N . ASP A 1 89 ? -42.636 20.991 4.023 1.00 44.97 89 ASP A N 1
ATOM 701 C CA . ASP A 1 89 ? -43.573 20.812 2.917 1.00 44.97 89 ASP A CA 1
ATOM 702 C C . ASP A 1 89 ? -44.844 20.108 3.414 1.00 44.97 89 ASP A C 1
ATOM 704 O O . ASP A 1 89 ? -44.796 19.142 4.180 1.00 44.97 89 ASP A O 1
ATOM 708 N N . LYS A 1 90 ? -45.986 20.678 3.033 1.00 55.56 90 LYS A N 1
ATOM 709 C CA . LYS A 1 90 ? -47.340 20.239 3.377 1.00 55.56 90 LYS A CA 1
ATOM 710 C C . LYS A 1 90 ? -47.859 19.361 2.249 1.00 55.56 90 LYS A C 1
ATOM 712 O O . LYS A 1 90 ? -47.824 19.799 1.112 1.00 55.56 90 LYS A O 1
ATOM 717 N N . THR A 1 91 ? -48.446 18.218 2.577 1.00 42.50 91 THR A N 1
ATOM 718 C CA . THR A 1 91 ? -49.599 17.588 1.892 1.00 42.50 91 THR A CA 1
ATOM 719 C C . THR A 1 91 ? -50.071 16.463 2.823 1.00 42.50 91 THR A C 1
ATOM 721 O O . THR A 1 91 ? -49.262 15.682 3.311 1.00 42.50 91 THR A O 1
ATOM 724 N N . ASP A 1 92 ? -51.225 16.633 3.460 1.00 46.97 92 ASP A N 1
ATOM 725 C CA . ASP A 1 92 ? -52.547 16.143 3.039 1.00 46.97 92 ASP A CA 1
ATOM 726 C C . ASP A 1 92 ? -52.749 14.626 3.214 1.00 46.97 92 ASP A C 1
ATOM 728 O O . ASP A 1 92 ? -51.865 13.809 2.984 1.00 46.97 92 ASP A O 1
ATOM 732 N N . ASP A 1 93 ? -53.980 14.310 3.621 1.00 39.38 93 ASP A N 1
ATOM 733 C CA . ASP A 1 93 ? -54.665 13.023 3.497 1.00 39.38 93 ASP A CA 1
ATOM 734 C C . ASP A 1 93 ? -54.435 11.938 4.567 1.00 39.38 93 ASP A C 1
ATOM 736 O O . ASP A 1 93 ? -53.634 11.015 4.449 1.00 39.38 93 ASP A O 1
ATOM 740 N N . THR A 1 94 ? -55.354 11.921 5.538 1.00 41.09 94 THR A N 1
ATOM 741 C CA . THR A 1 94 ? -56.432 10.903 5.633 1.00 41.09 94 THR A CA 1
ATOM 742 C C . THR A 1 94 ? -56.683 10.518 7.088 1.00 41.09 94 THR A C 1
ATOM 744 O O . THR A 1 94 ? -56.021 9.670 7.685 1.00 41.09 94 THR A O 1
ATOM 747 N N . CYS A 1 95 ? -57.714 11.133 7.656 1.00 44.00 95 CYS A N 1
ATOM 748 C CA . CYS A 1 95 ? -58.363 10.673 8.868 1.00 44.00 95 CYS A CA 1
ATOM 749 C C . CYS A 1 95 ? -59.330 9.537 8.504 1.00 44.00 95 CYS A C 1
ATOM 751 O O . CYS A 1 95 ? -60.383 9.779 7.926 1.00 44.00 95 CYS A O 1
ATOM 753 N N . ASN A 1 96 ? -58.999 8.300 8.876 1.00 39.78 96 ASN A N 1
ATOM 754 C CA . ASN A 1 96 ? -59.982 7.220 8.904 1.00 39.78 96 ASN A CA 1
ATOM 755 C C . ASN A 1 96 ? -60.510 7.066 10.328 1.00 39.78 96 ASN A C 1
ATOM 757 O O . ASN A 1 96 ? -59.964 6.344 11.160 1.00 39.78 96 ASN A O 1
ATOM 761 N N . TYR A 1 97 ? -61.603 7.786 10.576 1.00 41.88 97 TYR A N 1
ATOM 762 C CA . TYR A 1 97 ? -62.650 7.319 11.469 1.00 41.88 97 TYR A CA 1
ATOM 763 C C . TYR A 1 97 ? -63.241 6.040 10.876 1.00 41.88 97 TYR A C 1
ATOM 765 O O . TYR A 1 97 ? -63.673 6.019 9.725 1.00 41.88 97 TYR A O 1
ATOM 773 N N . THR A 1 98 ? -63.308 4.982 11.672 1.00 39.12 98 THR A N 1
ATOM 774 C CA . THR A 1 98 ? -64.250 3.894 11.413 1.00 39.12 98 THR A CA 1
ATOM 775 C C . THR A 1 98 ? -64.827 3.474 12.750 1.00 39.12 98 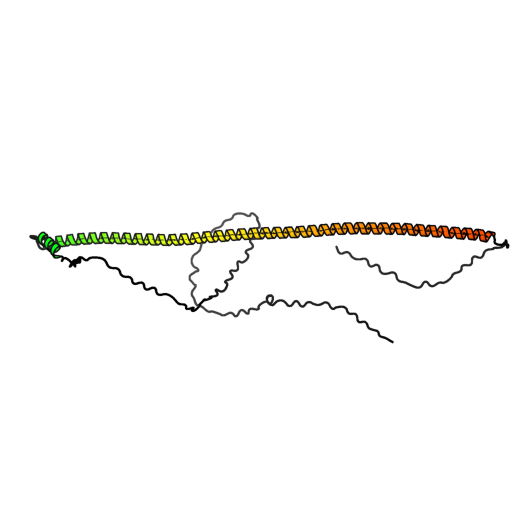THR A C 1
ATOM 777 O O . THR A 1 98 ? -64.280 2.659 13.487 1.00 39.12 98 THR A O 1
ATOM 780 N N . THR A 1 99 ? -65.915 4.151 13.095 1.00 50.72 99 THR A N 1
ATOM 781 C CA . THR A 1 99 ? -66.986 3.593 13.905 1.00 50.72 99 THR A CA 1
ATOM 782 C C . THR A 1 99 ? -67.599 2.449 13.113 1.00 50.72 99 THR A C 1
ATOM 784 O O . THR A 1 99 ? -68.093 2.691 12.017 1.00 50.72 99 THR A O 1
ATOM 787 N N . ASP A 1 100 ? -67.603 1.243 13.666 1.00 44.28 100 ASP A N 1
ATOM 788 C CA . ASP A 1 100 ? -68.780 0.405 13.505 1.00 44.28 100 ASP A CA 1
ATOM 789 C C . ASP A 1 100 ? -69.005 -0.462 14.739 1.00 44.28 100 ASP A C 1
ATOM 791 O O . ASP A 1 100 ? -68.127 -1.141 15.273 1.00 44.28 100 ASP A O 1
ATOM 795 N N . ASP A 1 101 ? -70.231 -0.297 15.194 1.00 45.69 101 ASP A N 1
ATOM 796 C CA . ASP A 1 101 ? -70.940 -0.905 16.292 1.00 45.69 101 ASP A CA 1
ATOM 797 C C . ASP A 1 101 ? -71.402 -2.298 15.843 1.00 45.69 101 ASP A C 1
ATOM 799 O O . ASP A 1 101 ? -71.799 -2.440 14.691 1.00 45.69 101 ASP A O 1
ATOM 803 N N . GLN A 1 102 ? -71.380 -3.305 16.723 1.00 52.31 102 GLN A N 1
ATOM 804 C CA . GLN A 1 102 ? -72.399 -4.363 16.758 1.00 52.31 102 GLN A CA 1
ATOM 805 C C . GLN A 1 102 ? -72.424 -5.042 18.134 1.00 52.31 102 GLN A C 1
ATOM 807 O O . GLN A 1 102 ? -71.478 -5.688 18.588 1.00 52.31 102 GLN A O 1
ATOM 812 N N . LEU A 1 103 ? -73.583 -4.840 18.759 1.00 52.34 103 LEU A N 1
ATOM 813 C CA . LEU A 1 103 ? -74.178 -5.446 19.943 1.00 52.34 103 LEU A CA 1
ATOM 814 C C . LEU A 1 103 ? -73.885 -6.939 20.180 1.00 52.34 103 LEU A C 1
ATOM 816 O O . LEU A 1 103 ? -73.764 -7.714 19.238 1.00 52.34 103 LEU A O 1
ATOM 820 N N . SER A 1 104 ? -74.011 -7.325 21.465 1.00 42.28 104 SER A N 1
ATOM 821 C CA . SER A 1 104 ? -74.500 -8.615 22.021 1.00 42.28 104 SER A CA 1
ATOM 822 C C . SER A 1 104 ? -73.529 -9.118 23.107 1.00 42.28 104 SER A C 1
ATOM 824 O O . SER A 1 104 ? -72.343 -9.246 22.860 1.00 42.28 104 SER A O 1
ATOM 826 N N . SER A 1 105 ? -73.880 -9.409 24.360 1.00 43.72 105 SER A N 1
ATOM 827 C CA . SER A 1 105 ? -75.161 -9.653 25.011 1.00 43.72 105 SER A CA 1
ATOM 828 C C . SER A 1 105 ? -74.989 -9.487 26.532 1.00 43.72 105 SER A C 1
ATOM 830 O O . SER A 1 105 ? -73.900 -9.690 27.061 1.00 43.72 105 SER A O 1
ATOM 832 N N . TYR A 1 106 ? -76.100 -9.200 27.206 1.00 43.00 106 TYR A N 1
ATOM 833 C CA . TYR A 1 106 ? -76.437 -9.647 28.561 1.00 43.00 106 TYR A CA 1
ATOM 834 C C . TYR A 1 106 ? -75.553 -9.257 29.767 1.00 43.00 106 TYR A C 1
ATOM 836 O O . TYR A 1 106 ? -74.483 -9.790 30.041 1.00 43.00 106 TYR A O 1
ATOM 844 N N . SER A 1 107 ? -76.162 -8.399 30.591 1.00 47.44 107 SER A N 1
ATOM 845 C CA . SER A 1 107 ? -75.961 -8.256 32.040 1.00 47.44 107 SER A CA 1
ATOM 846 C C . SER A 1 107 ? -75.925 -9.626 32.755 1.00 47.44 107 SER A C 1
ATOM 848 O O . SER A 1 107 ? -76.630 -10.545 32.335 1.00 47.44 107 SER A O 1
ATOM 850 N N . PRO A 1 108 ? -75.200 -9.766 33.880 1.00 52.31 108 PRO A N 1
ATOM 851 C CA . PRO A 1 108 ? -75.750 -9.244 35.129 1.00 52.31 108 PRO A CA 1
ATOM 852 C C . PRO A 1 108 ? -74.797 -8.289 35.848 1.00 52.31 108 PRO A C 1
ATOM 854 O O . PRO A 1 108 ? -73.592 -8.508 35.927 1.00 52.31 108 PRO A O 1
ATOM 857 N N . TYR A 1 109 ? -75.386 -7.268 36.465 1.00 49.31 109 TYR A N 1
ATOM 858 C CA . TYR A 1 109 ? -74.829 -6.531 37.593 1.00 49.31 109 TYR A CA 1
ATOM 859 C C . TYR A 1 109 ? -74.241 -7.486 38.654 1.00 49.31 109 TYR A C 1
ATOM 861 O O . TYR A 1 109 ? -74.906 -7.847 39.627 1.00 49.31 109 TYR A O 1
ATOM 869 N N . GLU A 1 110 ? -72.957 -7.820 38.549 1.00 46.81 110 GLU A N 1
ATOM 870 C CA . GLU A 1 110 ? -72.152 -8.141 39.724 1.00 46.81 110 GLU A CA 1
ATOM 871 C C . GLU A 1 110 ? -71.944 -6.819 40.451 1.00 46.81 110 GLU A C 1
ATOM 873 O O . GLU A 1 110 ? -71.009 -6.050 40.208 1.00 46.81 110 GLU A O 1
ATOM 878 N N . ARG A 1 111 ? -72.916 -6.542 41.324 1.00 51.34 111 ARG A N 1
ATOM 879 C CA . ARG A 1 111 ? -72.836 -5.631 42.455 1.00 51.34 111 ARG A CA 1
ATOM 880 C C . ARG A 1 111 ? -71.523 -5.923 43.166 1.00 51.34 111 ARG A C 1
ATOM 882 O O . ARG A 1 111 ? -71.484 -6.716 44.107 1.00 51.34 111 ARG A O 1
ATOM 889 N N . SER A 1 112 ? -70.454 -5.285 42.695 1.00 47.50 112 SER A N 1
ATOM 890 C CA . SER A 1 112 ? -69.148 -5.288 43.322 1.00 47.50 112 SER A CA 1
ATOM 891 C C . SER A 1 112 ? -69.374 -4.668 44.676 1.00 47.50 112 SER A C 1
ATOM 893 O O . SER A 1 112 ? -69.449 -3.451 44.828 1.00 47.50 112 SER A O 1
ATOM 895 N N . LYS A 1 113 ? -69.618 -5.563 45.637 1.00 49.06 113 LYS A N 1
ATOM 896 C CA . LYS A 1 113 ? -69.713 -5.297 47.055 1.00 49.06 113 LYS A CA 1
ATOM 897 C C . LYS A 1 113 ? -68.575 -4.343 47.326 1.00 49.06 113 LYS A C 1
ATOM 899 O O . LYS A 1 113 ? -67.415 -4.756 47.329 1.00 49.06 113 LYS A O 1
ATOM 904 N N . SER A 1 114 ? -68.929 -3.081 47.538 1.00 48.06 114 SER A N 1
ATOM 905 C CA . SER A 1 114 ? -68.162 -2.164 48.343 1.00 48.06 114 SER A CA 1
ATOM 906 C C . SER A 1 114 ? -67.825 -2.967 49.588 1.00 48.06 114 SER A C 1
ATOM 908 O O . SER A 1 114 ? -68.659 -3.141 50.484 1.00 48.06 114 SER A O 1
ATOM 910 N N . LYS A 1 115 ? -66.634 -3.572 49.596 1.00 53.78 115 LYS A N 1
ATOM 911 C CA . LYS A 1 115 ? -66.009 -4.114 50.789 1.00 53.78 115 LYS A CA 1
ATOM 912 C C . LYS A 1 115 ? -65.677 -2.871 51.593 1.00 53.78 115 LYS A C 1
ATOM 914 O O . LYS A 1 115 ? -64.543 -2.412 51.624 1.00 53.78 115 LYS A O 1
ATOM 919 N N . SER A 1 116 ? -66.733 -2.308 52.182 1.00 48.16 116 SER A N 1
ATOM 920 C CA . SER A 1 116 ? -66.680 -1.465 53.355 1.00 48.16 116 SER A CA 1
ATOM 921 C C . SER A 1 116 ? -65.605 -2.082 54.241 1.00 48.16 116 SER A C 1
ATOM 923 O O . SER A 1 116 ? -65.650 -3.309 54.433 1.00 48.16 116 SER A O 1
ATOM 925 N N . PRO A 1 117 ? -64.598 -1.307 54.680 1.00 51.69 117 PRO A N 1
ATOM 926 C CA . PRO A 1 117 ? -63.540 -1.818 55.528 1.00 51.69 117 PRO A CA 1
ATOM 927 C C . PRO A 1 117 ? -64.223 -2.488 56.711 1.00 51.69 117 PRO A C 1
ATOM 929 O O . PRO A 1 117 ? -64.791 -1.814 57.567 1.00 51.69 117 PRO A O 1
ATOM 932 N N . ARG A 1 118 ? -64.273 -3.827 56.710 1.00 50.59 118 ARG A N 1
ATOM 933 C CA . ARG A 1 118 ? -64.877 -4.587 57.798 1.00 50.59 118 ARG A CA 1
ATOM 934 C C . ARG A 1 118 ? -64.028 -4.249 59.008 1.00 50.59 118 ARG A C 1
ATOM 936 O O . ARG A 1 118 ? -62.890 -4.691 59.140 1.00 50.59 118 ARG A O 1
ATOM 943 N N . THR A 1 119 ? -64.612 -3.374 59.802 1.00 51.09 119 THR A N 1
ATOM 944 C CA . THR A 1 119 ? -64.127 -2.748 61.015 1.00 51.09 119 THR A CA 1
ATOM 945 C C . THR A 1 119 ? -63.302 -3.702 61.887 1.00 51.09 119 THR A C 1
ATOM 947 O O . THR A 1 119 ? -63.615 -4.898 61.950 1.00 51.09 119 THR A O 1
ATOM 950 N N . PRO A 1 120 ? -62.327 -3.186 62.655 1.00 54.12 120 PRO A N 1
ATOM 951 C CA . PRO A 1 120 ? -61.483 -3.959 63.577 1.00 54.12 120 PRO A CA 1
ATOM 952 C C . PRO A 1 120 ? -62.254 -4.710 64.684 1.00 54.12 120 PRO A C 1
ATOM 954 O O . PRO A 1 120 ? -61.658 -5.514 65.401 1.00 54.12 120 PRO A O 1
ATOM 957 N N . ILE A 1 121 ? -63.576 -4.531 64.771 1.00 54.84 121 ILE A N 1
ATOM 958 C CA . ILE A 1 121 ? -64.500 -5.105 65.760 1.00 54.84 121 ILE A CA 1
ATOM 959 C C . ILE A 1 121 ? -64.310 -6.621 65.958 1.00 54.84 121 ILE A C 1
ATOM 961 O O . ILE A 1 121 ? -64.347 -7.097 67.088 1.00 54.84 121 ILE A O 1
ATOM 965 N N . ARG A 1 122 ? -64.029 -7.411 64.906 1.00 54.66 122 ARG A N 1
ATOM 966 C CA . ARG A 1 122 ? -63.826 -8.872 65.062 1.00 54.66 122 ARG A CA 1
ATOM 967 C C . ARG A 1 122 ? -62.491 -9.245 65.724 1.00 54.66 122 ARG A C 1
ATOM 969 O O . ARG A 1 122 ? -62.402 -10.299 66.345 1.00 54.66 122 ARG A O 1
ATOM 976 N N . LYS A 1 123 ? -61.454 -8.411 65.591 1.00 58.25 123 LYS A N 1
ATOM 977 C CA . LYS A 1 123 ? -60.162 -8.609 66.275 1.00 58.25 123 LYS A CA 1
ATOM 978 C C . LYS A 1 123 ? -60.196 -8.055 67.697 1.00 58.25 123 LYS A C 1
ATOM 980 O O . LYS A 1 123 ? -59.598 -8.662 68.575 1.00 58.25 123 LYS A O 1
ATOM 985 N N . GLN A 1 124 ? -60.924 -6.959 67.917 1.00 57.22 124 GLN A N 1
ATOM 986 C CA . GLN A 1 124 ? -61.127 -6.397 69.253 1.00 57.22 124 GLN A CA 1
ATOM 987 C C . GLN A 1 124 ? -61.940 -7.337 70.145 1.00 57.22 124 GLN A C 1
ATOM 989 O O . GLN A 1 124 ? -61.490 -7.629 71.243 1.00 57.22 124 GLN A O 1
ATOM 994 N N . ARG A 1 125 ? -63.017 -7.946 69.627 1.00 58.03 125 ARG A N 1
ATOM 995 C CA . ARG A 1 125 ? -63.790 -8.962 70.366 1.00 58.03 125 ARG A CA 1
ATOM 996 C C . ARG A 1 125 ? -62.967 -10.186 70.785 1.00 58.03 125 ARG A C 1
ATOM 998 O O . ARG A 1 125 ? -63.156 -10.688 71.878 1.00 58.03 125 ARG A O 1
ATOM 1005 N N . LYS A 1 126 ? -62.031 -10.651 69.945 1.00 61.81 126 LYS A N 1
ATOM 1006 C CA . LYS A 1 126 ? -61.110 -11.754 70.294 1.00 61.81 126 LYS A CA 1
ATOM 1007 C C . LYS A 1 126 ? -60.050 -11.360 71.325 1.00 61.81 126 LYS A C 1
ATOM 1009 O O . LYS A 1 126 ? -59.586 -12.221 72.055 1.00 61.81 126 LYS A O 1
ATOM 1014 N N . MET A 1 127 ? -59.635 -10.092 71.335 1.00 60.34 127 MET A N 1
ATOM 1015 C CA . MET A 1 127 ? -58.723 -9.568 72.351 1.00 60.34 127 MET A CA 1
ATOM 1016 C C . MET A 1 127 ? -59.444 -9.424 73.692 1.00 60.34 127 MET A C 1
ATOM 1018 O O . MET A 1 127 ? -58.904 -9.857 74.695 1.00 60.34 127 MET A O 1
ATOM 1022 N N . GLU A 1 128 ? -60.663 -8.878 73.714 1.00 64.50 128 GLU A N 1
ATOM 1023 C CA . GLU A 1 128 ? -61.462 -8.743 74.943 1.00 64.50 128 GLU A CA 1
ATOM 1024 C C . GLU A 1 128 ? -61.728 -10.098 75.617 1.00 64.50 128 GLU A C 1
ATOM 1026 O O . GLU A 1 128 ? -61.539 -10.202 76.825 1.00 64.50 128 GLU A O 1
ATOM 1031 N N . ASP A 1 129 ? -62.025 -11.141 74.832 1.00 67.69 129 ASP A N 1
ATOM 1032 C CA . ASP A 1 129 ? -62.173 -12.528 75.313 1.00 67.69 129 ASP A CA 1
ATOM 1033 C C . ASP A 1 129 ? -60.861 -13.105 75.894 1.00 67.69 129 ASP A C 1
ATOM 1035 O O . ASP A 1 129 ? -60.875 -13.786 76.915 1.00 67.69 129 ASP A O 1
ATOM 1039 N N . GLU A 1 130 ? -59.701 -12.804 75.284 1.00 71.25 130 GLU A N 1
ATOM 1040 C CA . GLU A 1 130 ? -58.361 -13.184 75.788 1.00 71.25 130 GLU A CA 1
ATOM 1041 C C . GLU A 1 130 ? -57.982 -12.439 77.085 1.00 71.25 130 GLU A C 1
ATOM 1043 O O . GLU A 1 130 ? -57.057 -12.857 77.782 1.00 71.25 130 GLU A O 1
ATOM 1048 N N . PHE A 1 131 ? -58.666 -11.333 77.404 1.00 76.38 131 PHE A N 1
ATOM 1049 C CA . PHE A 1 131 ? -58.367 -10.458 78.541 1.00 76.38 131 PHE A CA 1
ATOM 1050 C C . PHE A 1 131 ? -59.381 -10.543 79.694 1.00 76.38 131 PHE A C 1
ATOM 1052 O O . PHE A 1 131 ? -59.227 -9.842 80.703 1.00 76.38 131 PHE A O 1
ATOM 1059 N N . GLN A 1 132 ? -60.397 -11.401 79.571 1.00 80.81 132 GLN A N 1
ATOM 1060 C CA . GLN A 1 132 ? -61.431 -11.612 80.581 1.00 80.81 132 GLN A CA 1
ATOM 1061 C C . GLN A 1 132 ? -60.827 -12.293 81.829 1.00 80.81 132 GLN A C 1
ATOM 1063 O O . GLN A 1 132 ? -60.239 -13.365 81.740 1.00 80.81 132 GLN A O 1
ATOM 1068 N N . GLY A 1 133 ? -60.950 -11.669 83.006 1.00 82.81 133 GLY A N 1
ATOM 1069 C CA . GLY A 1 133 ? -60.428 -12.209 84.275 1.00 82.81 133 GLY A CA 1
ATOM 1070 C C . GLY A 1 133 ? -58.956 -11.897 84.588 1.00 82.81 133 GLY A C 1
ATOM 1071 O O . GLY A 1 133 ? -58.511 -12.192 85.692 1.00 82.81 133 GLY A O 1
ATOM 1072 N N . LEU A 1 134 ? -58.220 -11.251 83.676 1.00 88.19 134 LEU A N 1
ATOM 1073 C CA . LEU A 1 134 ? -56.832 -10.835 83.907 1.00 88.19 134 LEU A CA 1
ATOM 1074 C C . LEU A 1 134 ? -56.739 -9.486 84.630 1.00 88.19 134 LEU A C 1
ATOM 1076 O O . LEU A 1 134 ? -57.512 -8.551 84.359 1.00 88.19 134 LEU A O 1
ATOM 1080 N N . SER A 1 135 ? -55.732 -9.362 85.494 1.00 91.06 135 SER A N 1
ATOM 1081 C CA . SER A 1 135 ? -55.350 -8.112 86.148 1.00 91.06 135 SER A CA 1
ATOM 1082 C C . SER A 1 135 ? -54.974 -7.048 85.105 1.00 91.06 135 SER A C 1
ATOM 1084 O O . SER A 1 135 ? -54.400 -7.380 84.061 1.00 91.06 135 SER A O 1
ATOM 1086 N N . PRO A 1 136 ? -55.250 -5.753 85.352 1.00 89.88 136 PRO A N 1
ATOM 1087 C CA . PRO A 1 136 ? -54.828 -4.666 84.466 1.00 89.88 136 PRO A CA 1
ATOM 1088 C C . PRO A 1 136 ? -53.340 -4.721 84.082 1.00 89.88 136 PRO A C 1
ATOM 1090 O O . PRO A 1 136 ? -52.988 -4.426 82.939 1.00 89.88 136 PRO A O 1
ATOM 1093 N N . TRP A 1 137 ? -52.478 -5.166 85.003 1.00 90.00 137 TRP A N 1
ATOM 1094 C CA . TRP A 1 137 ? -51.047 -5.350 84.749 1.00 90.00 137 TRP A CA 1
ATOM 1095 C C . TRP A 1 137 ? -50.771 -6.490 83.753 1.00 90.00 137 TRP A C 1
ATOM 1097 O O . TRP A 1 137 ? -49.975 -6.334 82.829 1.00 90.00 137 TRP A O 1
ATOM 1107 N N . GLU A 1 138 ? -51.463 -7.625 83.883 1.00 91.94 138 GLU A N 1
ATOM 1108 C CA . GLU A 1 138 ? -51.269 -8.802 83.021 1.00 91.94 138 GLU A CA 1
ATOM 1109 C C . GLU A 1 138 ? -51.724 -8.526 81.584 1.00 91.94 138 GLU A C 1
ATOM 1111 O O . GLU A 1 138 ? -51.050 -8.913 80.626 1.00 91.94 138 GLU A O 1
ATOM 1116 N N . ARG A 1 139 ? -52.824 -7.776 81.420 1.00 90.06 139 ARG A N 1
ATOM 1117 C CA . ARG A 1 139 ? -53.275 -7.296 80.103 1.00 90.06 139 ARG A CA 1
ATOM 1118 C C . ARG A 1 139 ? -52.231 -6.397 79.455 1.00 90.06 139 ARG A C 1
ATOM 1120 O O . ARG A 1 139 ? -51.927 -6.570 78.276 1.00 90.06 139 ARG A O 1
ATOM 1127 N N . TRP A 1 140 ? -51.663 -5.460 80.219 1.00 91.31 140 TRP A N 1
ATOM 1128 C CA . TRP A 1 140 ? -50.600 -4.587 79.725 1.00 91.31 140 TRP A CA 1
ATOM 1129 C C . TRP A 1 140 ? -49.378 -5.396 79.274 1.00 91.31 140 TRP A C 1
ATOM 1131 O O . TRP A 1 140 ? -48.896 -5.180 78.162 1.00 91.31 140 TRP A O 1
ATOM 1141 N N . LEU A 1 141 ? -48.934 -6.383 80.061 1.00 93.88 141 LEU A N 1
ATOM 1142 C CA . LEU A 1 141 ? -47.801 -7.238 79.694 1.00 93.88 141 LEU A CA 1
ATOM 1143 C C . LEU A 1 141 ? -48.069 -8.035 78.402 1.00 93.88 141 LEU A C 1
ATOM 1145 O O . LEU A 1 141 ? -47.207 -8.115 77.522 1.00 93.88 141 LEU A O 1
ATOM 1149 N N . LEU A 1 142 ? -49.263 -8.610 78.246 1.00 91.00 142 LEU A N 1
ATOM 1150 C CA . LEU A 1 142 ? -49.640 -9.355 77.039 1.00 91.00 142 LEU A CA 1
ATOM 1151 C C . LEU A 1 142 ? -49.706 -8.463 75.793 1.00 91.00 142 LEU A C 1
ATOM 1153 O O . LEU A 1 142 ? -49.229 -8.849 74.723 1.00 91.00 142 LEU A O 1
ATOM 1157 N N . ILE A 1 143 ? -50.258 -7.254 75.923 1.00 90.81 143 ILE A N 1
ATOM 1158 C CA . ILE A 1 143 ? -50.263 -6.264 74.841 1.00 90.81 143 ILE A CA 1
ATOM 1159 C C . ILE A 1 143 ? -48.822 -5.882 74.492 1.00 90.81 143 ILE A C 1
ATOM 1161 O O . ILE A 1 143 ? -48.448 -5.939 73.320 1.00 90.81 143 ILE A O 1
ATOM 1165 N N . LYS A 1 144 ? -47.984 -5.597 75.496 1.00 93.88 144 LYS A N 1
ATOM 1166 C CA . LYS A 1 144 ? -46.589 -5.192 75.298 1.00 93.88 144 LYS A CA 1
ATOM 1167 C C . LYS A 1 144 ? -45.755 -6.270 74.609 1.00 93.88 144 LYS A C 1
ATOM 1169 O O . LYS A 1 144 ? -45.079 -5.993 73.622 1.00 93.88 144 LYS A O 1
ATOM 1174 N N . THR A 1 145 ? -45.869 -7.520 75.044 1.00 93.50 145 THR A N 1
ATOM 1175 C CA . THR A 1 145 ? -45.162 -8.656 74.425 1.00 93.50 145 THR A CA 1
ATOM 1176 C C . THR A 1 145 ? -45.663 -8.962 73.007 1.00 93.50 145 THR A C 1
ATOM 1178 O O . THR A 1 145 ? -44.879 -9.354 72.135 1.00 93.50 145 THR A O 1
ATOM 1181 N N . ARG A 1 146 ? -46.958 -8.760 72.722 1.00 92.06 146 ARG A N 1
ATOM 1182 C CA . ARG A 1 146 ? -47.518 -8.875 71.363 1.00 92.06 146 ARG A CA 1
ATOM 1183 C C . ARG A 1 146 ? -47.002 -7.752 70.456 1.00 92.06 146 ARG A C 1
ATOM 1185 O O . ARG A 1 146 ? -46.594 -8.046 69.330 1.00 92.06 146 ARG A O 1
ATOM 1192 N N . GLU A 1 147 ? -46.967 -6.512 70.939 1.00 93.88 147 GLU A N 1
ATOM 1193 C CA . GLU A 1 147 ? -46.363 -5.369 70.239 1.00 93.88 147 GLU A CA 1
ATOM 1194 C C . GLU A 1 147 ? -44.888 -5.622 69.917 1.00 93.88 147 GLU A C 1
ATOM 1196 O O . GLU A 1 147 ? -44.480 -5.461 68.768 1.00 93.88 147 GLU A O 1
ATOM 1201 N N . GLU A 1 148 ? -44.098 -6.092 70.884 1.00 94.62 148 GLU A N 1
ATOM 1202 C CA . GLU A 1 148 ? -42.678 -6.406 70.688 1.00 94.62 148 GLU A CA 1
ATOM 1203 C C . GLU A 1 148 ? -42.462 -7.507 69.646 1.00 94.62 148 GLU A C 1
ATOM 1205 O O . GLU A 1 148 ? -41.592 -7.386 68.781 1.00 94.62 148 GLU A O 1
ATOM 1210 N N . ARG A 1 149 ? -43.287 -8.563 69.648 1.00 95.12 149 ARG A N 1
ATOM 1211 C CA . ARG A 1 149 ? -43.235 -9.609 68.61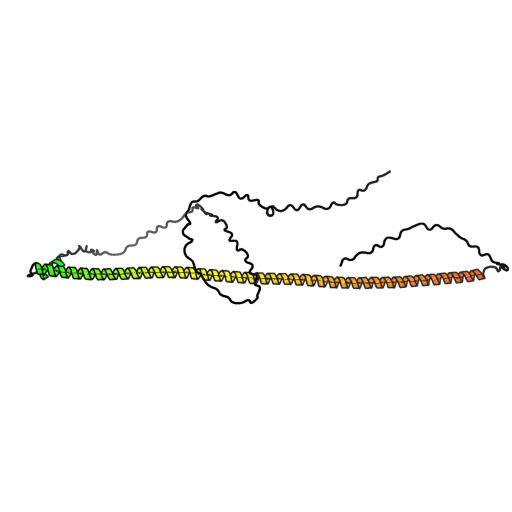1 1.00 95.12 149 ARG A CA 1
ATOM 1212 C C . ARG A 1 149 ? -43.563 -9.065 67.223 1.00 95.12 149 ARG A C 1
ATOM 1214 O O . ARG A 1 149 ? -42.926 -9.471 66.251 1.00 95.12 149 ARG A O 1
ATOM 1221 N N . ILE A 1 150 ? -44.556 -8.182 67.109 1.00 94.69 150 ILE A N 1
ATOM 1222 C CA . ILE A 1 150 ? -44.918 -7.546 65.833 1.00 94.69 150 ILE A CA 1
ATOM 1223 C C . ILE A 1 150 ? -43.784 -6.633 65.368 1.00 94.69 150 ILE A C 1
ATOM 1225 O O . ILE A 1 150 ? -43.374 -6.731 64.212 1.00 94.69 150 ILE A O 1
ATOM 1229 N N . LYS A 1 151 ? -43.234 -5.816 66.272 1.00 95.50 151 LYS A N 1
ATOM 1230 C CA . LYS A 1 151 ? -42.098 -4.932 66.005 1.00 95.50 151 LYS A CA 1
ATOM 1231 C C . LYS A 1 151 ? -40.890 -5.724 65.507 1.00 95.50 151 LYS A C 1
ATOM 1233 O O . LYS A 1 151 ? -40.391 -5.440 64.424 1.00 95.50 151 LYS A O 1
ATOM 1238 N N . LYS A 1 152 ? -40.516 -6.806 66.196 1.00 95.06 152 LYS A N 1
ATOM 1239 C CA . LYS A 1 152 ? -39.406 -7.685 65.796 1.00 95.06 152 LYS A CA 1
ATOM 1240 C C . LYS A 1 152 ? -39.631 -8.339 64.427 1.00 95.06 152 LYS A C 1
ATOM 1242 O O . LYS A 1 152 ? -38.708 -8.435 63.621 1.00 95.06 152 LYS A O 1
ATOM 1247 N N . LYS A 1 153 ? -40.862 -8.773 64.123 1.00 93.50 153 LYS A N 1
ATOM 1248 C CA . LYS A 1 153 ? -41.215 -9.321 62.797 1.00 93.50 153 LYS A CA 1
ATOM 1249 C C . LYS A 1 153 ? -41.152 -8.263 61.696 1.00 93.50 153 LYS A C 1
ATOM 1251 O O . LYS A 1 153 ? -40.693 -8.562 60.595 1.00 93.50 153 LYS A O 1
ATOM 1256 N N . PHE A 1 154 ? -41.618 -7.050 61.980 1.00 95.38 154 PHE A N 1
ATOM 1257 C CA . PHE A 1 154 ? -41.560 -5.931 61.047 1.00 95.38 154 PHE A CA 1
ATOM 1258 C C . PHE A 1 154 ? -40.112 -5.524 60.760 1.00 95.38 154 PHE A C 1
ATOM 1260 O O . PHE A 1 154 ? -39.741 -5.414 59.596 1.00 95.38 154 PHE A O 1
ATOM 1267 N N . GLU A 1 155 ? -39.279 -5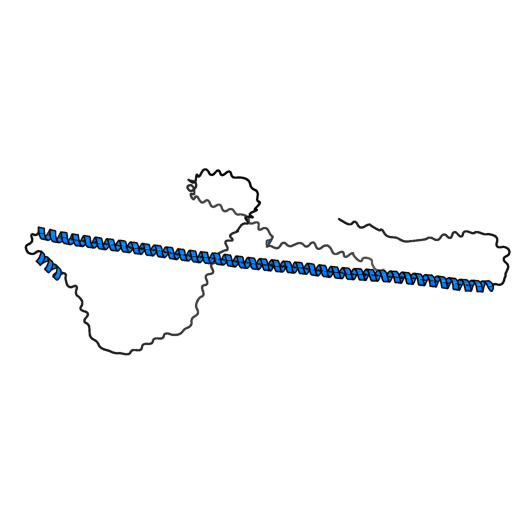.397 61.793 1.00 95.69 155 GLU A N 1
ATOM 1268 C CA . GLU A 1 155 ? -37.847 -5.113 61.663 1.00 95.69 155 GLU A CA 1
ATOM 1269 C C . GLU A 1 155 ? -37.130 -6.180 60.832 1.00 95.69 155 GLU A C 1
ATOM 1271 O O . GLU A 1 155 ? -36.394 -5.835 59.910 1.00 95.69 155 GLU A O 1
ATOM 1276 N N . LEU A 1 156 ? -37.403 -7.468 61.073 1.00 95.56 156 LEU A N 1
ATOM 1277 C CA . LEU A 1 156 ? -36.832 -8.558 60.276 1.00 95.56 156 LEU A CA 1
ATOM 1278 C C . LEU A 1 156 ? -37.253 -8.478 58.800 1.00 95.56 156 LEU A C 1
ATOM 1280 O O . LEU A 1 156 ? -36.422 -8.661 57.911 1.00 95.56 156 LEU A O 1
ATOM 1284 N N . ARG A 1 157 ? -38.533 -8.196 58.526 1.00 94.75 157 ARG A N 1
ATOM 1285 C CA . ARG A 1 157 ? -39.035 -8.032 57.153 1.00 94.75 157 ARG A CA 1
ATOM 1286 C C . ARG A 1 157 ? -38.403 -6.821 56.471 1.00 94.75 157 ARG A C 1
ATOM 1288 O O . ARG A 1 157 ? -38.030 -6.915 55.309 1.00 94.75 157 ARG A O 1
ATOM 1295 N N . ASN A 1 158 ? -38.269 -5.711 57.191 1.00 94.25 158 ASN A N 1
ATOM 1296 C CA . ASN A 1 158 ? -37.677 -4.486 56.671 1.00 94.25 158 ASN A CA 1
ATOM 1297 C C . ASN A 1 158 ? -36.174 -4.666 56.404 1.00 94.25 158 ASN A C 1
ATOM 1299 O O . ASN A 1 158 ? -35.674 -4.211 55.383 1.00 94.25 158 ASN A O 1
ATOM 1303 N N . LYS A 1 159 ? -35.463 -5.396 57.274 1.00 95.25 159 LYS A N 1
ATOM 1304 C CA . LYS A 1 159 ? -34.056 -5.755 57.063 1.00 95.25 159 LYS A CA 1
ATOM 1305 C C . LYS A 1 159 ? -33.877 -6.602 55.798 1.00 95.25 159 LYS A C 1
ATOM 1307 O O . LYS A 1 159 ? -33.070 -6.239 54.954 1.00 95.25 159 LYS A O 1
ATOM 1312 N N . ARG A 1 160 ? -34.695 -7.647 55.612 1.00 94.12 160 ARG A N 1
ATOM 1313 C CA . ARG A 1 160 ? -34.675 -8.470 54.385 1.00 94.12 160 ARG A CA 1
ATOM 1314 C C . ARG A 1 160 ? -34.995 -7.663 53.126 1.00 94.12 160 ARG A C 1
ATOM 1316 O O . ARG A 1 160 ? -34.326 -7.835 52.119 1.00 94.12 160 ARG A O 1
ATOM 1323 N N . ALA A 1 161 ? -35.988 -6.775 53.189 1.00 95.44 161 ALA A N 1
ATOM 1324 C CA . ALA A 1 161 ? -36.347 -5.925 52.055 1.00 95.44 161 ALA A CA 1
ATOM 1325 C C . ALA A 1 161 ? -35.203 -4.975 51.659 1.00 95.44 161 ALA A C 1
ATOM 1327 O O . ALA A 1 161 ? -34.952 -4.792 50.472 1.00 95.44 161 ALA A O 1
ATOM 1328 N N . LYS A 1 162 ? -34.480 -4.415 52.640 1.00 94.81 162 LYS A N 1
ATOM 1329 C CA . LYS A 1 162 ? -33.293 -3.583 52.390 1.00 94.81 162 LYS A CA 1
ATOM 1330 C C . LYS A 1 162 ? -32.146 -4.382 51.770 1.00 94.81 162 LYS A C 1
ATOM 1332 O O . LYS A 1 162 ? -31.568 -3.920 50.796 1.00 94.81 162 LYS A O 1
ATOM 1337 N N . GLU A 1 163 ? -31.860 -5.574 52.296 1.00 95.19 163 GLU A N 1
ATOM 1338 C CA . GLU A 1 163 ? -30.831 -6.472 51.745 1.00 95.19 163 GLU A CA 1
ATOM 1339 C C . GLU A 1 163 ? -31.146 -6.871 50.289 1.00 95.19 163 GLU A C 1
ATOM 1341 O O . GLU A 1 163 ? -30.257 -6.904 49.442 1.00 95.19 163 GLU A O 1
ATOM 1346 N N . GLU A 1 164 ? -32.414 -7.138 49.962 1.00 94.81 164 GLU A N 1
ATOM 1347 C CA . GLU A 1 164 ? -32.844 -7.461 48.594 1.00 94.81 164 GLU A CA 1
ATOM 1348 C C . GLU A 1 164 ? -32.766 -6.245 47.652 1.00 94.81 164 GLU A C 1
ATOM 1350 O O . GLU A 1 164 ? -32.343 -6.366 46.501 1.00 94.81 164 GLU A O 1
ATOM 1355 N N . GLU A 1 165 ? -33.126 -5.053 48.138 1.00 95.81 165 GLU A N 1
ATOM 1356 C CA . GLU A 1 165 ? -32.993 -3.810 47.376 1.00 95.81 165 GLU A CA 1
ATOM 1357 C C . GLU A 1 165 ? -31.522 -3.477 47.078 1.00 95.81 165 GLU A C 1
ATOM 1359 O O . GLU A 1 165 ? -31.204 -3.030 45.973 1.00 95.81 165 GLU A O 1
ATOM 1364 N N . GLU A 1 166 ? -30.628 -3.706 48.040 1.00 95.50 166 GLU A N 1
ATOM 1365 C CA . GLU A 1 166 ? -29.186 -3.508 47.887 1.00 95.50 166 GLU A CA 1
ATOM 1366 C C . GLU A 1 166 ? -28.595 -4.476 46.859 1.00 95.50 166 GLU A C 1
ATOM 1368 O O . GLU A 1 166 ? -27.987 -4.016 45.891 1.00 95.50 166 GLU A O 1
ATOM 1373 N N . LYS A 1 167 ? -28.902 -5.778 46.956 1.00 95.62 167 LYS A N 1
ATOM 1374 C CA . LYS A 1 167 ? -28.498 -6.775 45.947 1.00 95.62 167 LYS A CA 1
ATOM 1375 C C . LYS A 1 167 ? -28.961 -6.400 44.542 1.00 95.62 167 LYS A C 1
ATOM 1377 O O . LYS A 1 167 ? -28.173 -6.388 43.603 1.00 95.62 167 LYS A O 1
ATOM 1382 N N . LYS A 1 168 ? -30.224 -5.989 44.393 1.00 95.19 168 LYS A N 1
ATOM 1383 C CA . LYS A 1 168 ? -30.765 -5.568 43.092 1.00 95.19 168 LYS A CA 1
ATOM 1384 C C . LYS A 1 168 ? -30.096 -4.296 42.559 1.00 95.19 168 LYS A C 1
ATOM 1386 O O . LYS A 1 168 ? -30.011 -4.099 41.346 1.00 95.19 168 LYS A O 1
ATOM 1391 N N . LYS A 1 169 ? -29.656 -3.389 43.439 1.00 95.19 169 LYS A N 1
ATOM 1392 C CA . LYS A 1 169 ? -28.880 -2.201 43.045 1.00 95.19 169 LYS A CA 1
ATOM 1393 C C . LYS A 1 169 ? -27.472 -2.584 42.598 1.00 95.19 169 LYS A C 1
ATOM 1395 O O . LYS A 1 169 ? -27.001 -2.001 41.625 1.00 95.19 169 LYS A O 1
ATOM 1400 N N . GLU A 1 170 ? -26.823 -3.528 43.271 1.00 94.62 170 GLU A N 1
ATOM 1401 C CA . GLU A 1 170 ? -25.503 -4.043 42.890 1.00 94.62 170 GLU A CA 1
ATOM 1402 C C . GLU A 1 170 ? -25.542 -4.777 41.550 1.00 94.62 170 GLU A C 1
ATOM 1404 O O . GLU A 1 170 ? -24.779 -4.424 40.654 1.00 94.62 170 GLU A O 1
ATOM 1409 N N . GLU A 1 171 ? -26.497 -5.687 41.346 1.00 94.75 171 GLU A N 1
ATOM 1410 C CA . GLU A 1 171 ? -26.689 -6.389 40.068 1.00 94.75 171 GLU A CA 1
ATOM 1411 C C . GLU A 1 171 ? -26.871 -5.404 38.906 1.00 94.75 171 GLU A C 1
ATOM 1413 O O . GLU A 1 171 ? -26.194 -5.501 37.886 1.00 94.75 171 GLU A O 1
ATOM 1418 N N . LYS A 1 172 ? -27.706 -4.372 39.087 1.00 95.44 172 LYS A N 1
ATOM 1419 C CA . LYS A 1 172 ? -27.891 -3.315 38.079 1.00 95.44 172 LYS A CA 1
ATOM 1420 C C . LYS A 1 172 ? -26.631 -2.491 37.818 1.00 95.44 172 LYS A C 1
ATOM 1422 O O . LYS A 1 172 ? -26.502 -1.925 36.734 1.00 95.44 172 LYS A O 1
ATOM 1427 N N . LYS A 1 173 ? -25.744 -2.325 38.804 1.00 95.06 173 LYS A N 1
ATOM 1428 C CA . LYS A 1 173 ? -24.459 -1.637 38.602 1.00 95.06 173 LYS A CA 1
ATOM 1429 C C . LYS A 1 173 ? -23.515 -2.521 37.797 1.00 95.06 173 LYS A C 1
ATOM 1431 O O . LYS A 1 173 ? -22.968 -2.033 36.815 1.00 95.06 173 LYS A O 1
ATOM 1436 N N . MET A 1 174 ? -23.395 -3.796 38.163 1.00 92.94 174 MET A N 1
ATOM 1437 C CA . MET A 1 174 ? -22.568 -4.766 37.442 1.00 92.94 174 MET A CA 1
ATOM 1438 C C . MET A 1 174 ? -23.029 -4.928 35.993 1.00 92.94 174 MET A C 1
ATOM 1440 O O . MET A 1 174 ? -22.212 -4.864 35.085 1.00 92.94 174 MET A O 1
ATOM 1444 N N . GLU A 1 175 ? -24.337 -5.006 35.751 1.00 94.88 175 GLU A N 1
ATOM 1445 C CA . GLU A 1 175 ? -24.894 -5.080 34.396 1.00 94.88 175 GLU A CA 1
ATOM 1446 C C . GLU A 1 175 ? -24.571 -3.827 33.561 1.00 94.88 175 GLU A C 1
ATOM 1448 O O . GLU A 1 175 ? -24.262 -3.915 32.374 1.00 94.88 175 GLU A O 1
ATOM 1453 N N . LYS A 1 176 ? -24.619 -2.635 34.170 1.00 93.94 176 LYS A N 1
ATOM 1454 C CA . LYS A 1 176 ? -24.247 -1.385 33.489 1.00 93.94 176 LYS A CA 1
ATOM 1455 C C . LYS A 1 176 ? -22.755 -1.306 33.180 1.00 93.94 176 LYS A C 1
ATOM 1457 O O . LYS A 1 176 ? -22.401 -0.700 32.174 1.00 93.94 176 LYS A O 1
ATOM 1462 N N . ILE A 1 177 ? -21.910 -1.843 34.057 1.00 94.56 177 ILE A N 1
ATOM 1463 C CA . ILE A 1 177 ? -20.462 -1.911 33.847 1.00 94.56 177 ILE A CA 1
ATOM 1464 C C . ILE A 1 177 ? -20.172 -2.885 32.703 1.00 94.56 177 ILE A C 1
ATOM 1466 O O . ILE A 1 177 ? -19.595 -2.458 31.710 1.00 94.56 177 ILE A O 1
ATOM 1470 N N . GLY A 1 178 ? -20.713 -4.106 32.762 1.00 94.50 178 GLY A N 1
ATOM 1471 C CA . GLY A 1 178 ? -20.543 -5.111 31.710 1.00 94.50 178 GLY A CA 1
ATOM 1472 C C . GLY A 1 178 ? -21.005 -4.622 30.335 1.00 94.50 178 GLY A C 1
ATOM 1473 O O . GLY A 1 178 ? -20.286 -4.770 29.356 1.00 94.50 178 GLY A O 1
ATOM 1474 N N . ARG A 1 179 ? -22.142 -3.914 30.246 1.00 94.38 179 ARG A N 1
ATOM 1475 C CA . ARG A 1 179 ? -22.581 -3.318 28.967 1.00 94.38 179 ARG A CA 1
ATOM 1476 C C . ARG A 1 179 ? -21.596 -2.302 28.389 1.00 94.38 179 ARG A C 1
ATOM 1478 O O . ARG A 1 179 ? -21.461 -2.226 27.173 1.00 94.38 179 ARG A O 1
ATOM 1485 N N . LYS A 1 180 ? -20.956 -1.492 29.236 1.00 95.19 180 LYS A N 1
ATOM 1486 C CA . LYS A 1 180 ? -19.946 -0.525 28.784 1.00 95.19 180 LYS A CA 1
ATOM 1487 C C . LYS A 1 180 ? -18.660 -1.228 28.369 1.00 95.19 180 LYS A C 1
ATOM 1489 O O . LYS A 1 180 ? -18.067 -0.831 27.377 1.00 95.19 180 LYS A O 1
ATOM 1494 N N . GLU A 1 181 ? -18.253 -2.257 29.104 1.00 95.88 181 GLU A N 1
ATOM 1495 C CA . GLU A 1 181 ? -17.090 -3.081 28.764 1.00 95.88 181 GLU A CA 1
ATOM 1496 C C . GLU A 1 181 ? -17.286 -3.771 27.408 1.00 95.88 181 GLU A C 1
ATOM 1498 O O . GLU A 1 181 ? -16.426 -3.637 26.546 1.00 95.88 181 GLU A O 1
ATOM 1503 N N . GLU A 1 182 ? -18.454 -4.369 27.152 1.00 96.25 182 GLU A N 1
ATOM 1504 C CA . GLU A 1 182 ? -18.790 -4.941 25.838 1.00 96.25 182 GLU A CA 1
ATOM 1505 C C . GLU A 1 182 ? -18.779 -3.896 24.708 1.00 96.25 182 GLU A C 1
ATOM 1507 O O . GLU A 1 182 ? -18.449 -4.205 23.563 1.00 96.25 182 GLU A O 1
ATOM 1512 N N . GLU A 1 183 ? -19.200 -2.660 24.986 1.00 97.12 183 GLU A N 1
ATOM 1513 C CA . GLU A 1 183 ? -19.176 -1.577 23.999 1.00 97.12 183 GLU A CA 1
ATOM 1514 C C . GLU A 1 183 ? -17.740 -1.137 23.679 1.00 97.12 183 GLU A C 1
ATOM 1516 O O . GLU A 1 183 ? -17.413 -0.919 22.509 1.00 97.12 183 GLU A O 1
ATOM 1521 N N . ILE A 1 184 ? -16.880 -1.060 24.700 1.00 96.38 184 ILE A N 1
ATOM 1522 C CA . ILE A 1 184 ? -15.450 -0.767 24.551 1.00 96.38 184 ILE A CA 1
ATOM 1523 C C . ILE A 1 184 ? -14.765 -1.889 23.769 1.00 96.38 184 ILE A C 1
ATOM 1525 O O . ILE A 1 184 ? -14.095 -1.601 22.781 1.00 96.38 184 ILE A O 1
ATOM 1529 N N . GLU A 1 185 ? -14.999 -3.150 24.132 1.00 97.62 185 GLU A N 1
ATOM 1530 C CA . GLU A 1 185 ? -14.431 -4.318 23.451 1.00 97.62 185 GLU A CA 1
ATOM 1531 C C . GLU A 1 185 ? -14.813 -4.333 21.962 1.00 97.62 185 GLU A C 1
ATOM 1533 O O . GLU A 1 185 ? -13.949 -4.385 21.087 1.00 97.62 185 GLU A O 1
ATOM 1538 N N . LYS A 1 186 ? -16.100 -4.141 21.639 1.00 97.50 186 LYS A N 1
ATOM 1539 C CA . LYS A 1 186 ? -16.563 -4.031 20.241 1.00 97.50 186 LYS A CA 1
ATOM 1540 C C . LYS A 1 186 ? -15.915 -2.863 19.499 1.00 97.50 186 LYS A C 1
ATOM 1542 O O . LYS A 1 186 ? -15.659 -2.945 18.292 1.00 97.50 186 LYS A O 1
ATOM 1547 N N . TRP A 1 187 ? -15.692 -1.738 20.176 1.00 97.62 187 TRP A N 1
ATOM 1548 C CA . TRP A 1 187 ? -15.018 -0.588 19.580 1.00 97.62 187 TRP A CA 1
ATOM 1549 C C . TRP A 1 187 ? -13.536 -0.874 19.305 1.00 97.62 187 TRP A C 1
ATOM 1551 O O . TRP A 1 187 ? -13.047 -0.521 18.224 1.00 97.62 187 TRP A O 1
ATOM 1561 N N . GLU A 1 188 ? -12.848 -1.554 20.221 1.00 97.88 188 GLU A N 1
ATOM 1562 C CA . GLU A 1 188 ? -11.459 -1.993 20.068 1.00 97.88 188 GLU A CA 1
ATOM 1563 C C . GLU A 1 188 ? -11.308 -2.983 18.913 1.00 97.88 188 GLU A C 1
ATOM 1565 O O . GLU A 1 188 ? -10.493 -2.751 18.016 1.00 97.88 188 GLU A O 1
ATOM 1570 N N . GLU A 1 189 ? -12.153 -4.013 18.845 1.00 97.75 189 GLU A N 1
ATOM 1571 C CA . GLU A 1 189 ? -12.178 -4.968 17.732 1.00 97.75 189 GLU A CA 1
ATOM 1572 C C . GLU A 1 189 ? -12.361 -4.254 16.388 1.00 97.75 189 GLU A C 1
ATOM 1574 O O . GLU A 1 189 ? -11.610 -4.472 15.431 1.00 97.75 189 GLU A O 1
ATOM 1579 N N . LYS A 1 190 ? -13.318 -3.320 16.318 1.00 97.88 190 LYS A N 1
ATOM 1580 C CA . LYS A 1 190 ? -13.575 -2.531 15.109 1.00 97.88 190 LYS A CA 1
ATOM 1581 C C . LYS A 1 190 ? -12.386 -1.646 14.735 1.00 97.88 190 LYS A C 1
ATOM 1583 O O . LYS A 1 190 ? -12.137 -1.426 13.546 1.00 97.88 190 LYS A O 1
ATOM 1588 N N . LYS A 1 191 ? -11.657 -1.104 15.714 1.00 97.50 191 LYS A N 1
ATOM 1589 C CA . LYS A 1 191 ? -10.436 -0.321 15.479 1.00 97.50 191 LYS A CA 1
ATOM 1590 C C . LYS A 1 191 ? -9.298 -1.199 14.968 1.00 97.50 191 LYS A C 1
ATOM 1592 O O . LYS A 1 191 ? -8.670 -0.827 13.976 1.00 97.50 191 LYS A O 1
ATOM 1597 N N . ILE A 1 192 ? -9.080 -2.360 15.579 1.00 97.88 192 ILE A N 1
ATOM 1598 C CA . ILE A 1 192 ? -8.064 -3.332 15.162 1.00 97.88 192 ILE A CA 1
ATOM 1599 C C . ILE A 1 192 ? -8.332 -3.798 13.729 1.00 97.88 192 ILE A C 1
ATOM 1601 O O . ILE A 1 192 ? -7.425 -3.769 12.894 1.00 97.88 192 ILE A O 1
ATOM 1605 N N . GLU A 1 193 ? -9.576 -4.153 13.407 1.00 97.75 193 GLU A N 1
ATOM 1606 C CA . GLU A 1 193 ? -9.949 -4.608 12.067 1.00 97.75 193 GLU A CA 1
ATOM 1607 C C . GLU A 1 193 ? -9.755 -3.499 11.022 1.00 97.75 193 GLU A C 1
ATOM 1609 O O . GLU A 1 193 ? -9.171 -3.739 9.966 1.00 97.75 193 GLU A O 1
ATOM 1614 N N . LYS A 1 194 ? -10.129 -2.250 11.335 1.00 97.06 194 LYS A N 1
ATOM 1615 C CA . LYS A 1 194 ? -9.854 -1.101 10.454 1.00 97.06 194 LYS A CA 1
ATOM 1616 C C . LYS A 1 194 ? -8.361 -0.908 10.189 1.00 97.06 194 LYS A C 1
ATOM 1618 O O . LYS A 1 194 ? -7.972 -0.715 9.039 1.00 97.06 194 LYS A O 1
ATOM 1623 N N . ILE A 1 195 ? -7.523 -0.980 11.225 1.00 97.56 195 ILE A N 1
ATOM 1624 C CA . ILE A 1 195 ? -6.064 -0.856 11.082 1.00 97.56 195 ILE A CA 1
ATOM 1625 C C . ILE A 1 195 ? -5.516 -2.003 10.226 1.00 97.56 195 ILE A C 1
ATOM 1627 O O . ILE A 1 195 ? -4.675 -1.788 9.354 1.00 97.56 195 ILE A O 1
ATOM 1631 N N . LYS A 1 196 ? -6.003 -3.228 10.436 1.00 97.88 196 LYS A N 1
ATOM 1632 C CA . LYS A 1 196 ? -5.603 -4.405 9.658 1.00 97.88 196 LYS A CA 1
ATOM 1633 C C . LYS A 1 196 ? -5.981 -4.268 8.183 1.00 97.88 196 LYS A C 1
ATOM 1635 O O . LYS A 1 196 ? -5.160 -4.583 7.323 1.00 97.88 196 LYS A O 1
ATOM 1640 N N . GLN A 1 197 ? -7.180 -3.769 7.890 1.00 97.50 197 GLN A N 1
ATOM 1641 C CA . GLN A 1 197 ? -7.628 -3.492 6.525 1.00 97.50 197 GLN A CA 1
ATOM 1642 C C . GLN A 1 197 ? -6.783 -2.401 5.864 1.00 97.50 197 GLN A C 1
ATOM 1644 O O . GLN A 1 197 ? -6.294 -2.611 4.758 1.00 97.50 197 GLN A O 1
ATOM 1649 N N . GLN A 1 198 ? -6.519 -1.289 6.557 1.00 97.25 198 GLN A N 1
ATOM 1650 C CA . GLN A 1 198 ? -5.635 -0.238 6.043 1.00 97.25 198 GLN A CA 1
ATOM 1651 C C . GLN A 1 198 ? -4.230 -0.765 5.741 1.00 97.25 198 GLN A C 1
ATOM 1653 O O . GLN A 1 198 ? -3.716 -0.527 4.653 1.00 97.25 198 GLN A O 1
ATOM 1658 N N . LYS A 1 199 ? -3.637 -1.558 6.643 1.00 97.69 199 LYS A N 1
ATOM 1659 C CA . LYS A 1 199 ? -2.319 -2.175 6.418 1.00 97.69 199 LYS A CA 1
ATOM 1660 C C . LYS A 1 199 ? -2.300 -3.121 5.217 1.00 97.69 199 LYS A C 1
ATOM 1662 O O . LYS A 1 199 ? -1.273 -3.228 4.556 1.00 97.69 199 LYS A O 1
ATOM 1667 N N . ARG A 1 200 ? -3.394 -3.841 4.944 1.00 97.38 200 ARG A N 1
ATOM 1668 C CA . ARG A 1 200 ? -3.507 -4.697 3.749 1.00 97.38 200 ARG A CA 1
ATOM 1669 C C . ARG A 1 200 ? -3.548 -3.857 2.478 1.00 97.38 200 ARG A C 1
ATOM 1671 O O . ARG A 1 200 ? -2.718 -4.072 1.605 1.00 97.38 200 ARG A O 1
ATOM 1678 N N . LEU A 1 201 ? -4.422 -2.852 2.438 1.00 97.38 201 LEU A N 1
ATOM 1679 C CA . LEU A 1 201 ? -4.538 -1.939 1.299 1.00 97.38 201 LEU A CA 1
ATOM 1680 C C . LEU A 1 201 ? -3.226 -1.195 1.023 1.00 97.38 201 LEU A C 1
ATOM 1682 O O . LEU A 1 201 ? -2.826 -1.054 -0.125 1.00 97.38 201 LEU A O 1
ATOM 1686 N N . GLU A 1 202 ? -2.520 -0.759 2.066 1.00 97.69 202 GLU A N 1
ATOM 1687 C CA . GLU A 1 202 ? -1.220 -0.101 1.924 1.00 97.69 202 GLU A CA 1
ATOM 1688 C C . GLU A 1 202 ? -0.156 -1.046 1.345 1.00 97.69 202 GLU A C 1
ATOM 1690 O O . GLU A 1 202 ? 0.641 -0.640 0.500 1.00 97.69 202 GLU A O 1
ATOM 1695 N N . LYS A 1 203 ? -0.140 -2.317 1.768 1.00 97.31 203 LYS A N 1
ATOM 1696 C CA . LYS A 1 203 ? 0.772 -3.327 1.211 1.00 97.31 203 LYS A CA 1
ATOM 1697 C C . LYS A 1 203 ? 0.477 -3.599 -0.260 1.00 97.31 203 LYS A C 1
ATOM 1699 O O . LYS A 1 203 ? 1.406 -3.568 -1.060 1.00 97.31 203 LYS A O 1
ATOM 1704 N N . GLU A 1 204 ? -0.791 -3.801 -0.608 1.00 97.19 204 GLU A N 1
ATOM 1705 C CA . GLU A 1 204 ? -1.228 -4.012 -1.993 1.00 97.19 204 GLU A CA 1
ATOM 1706 C C . GLU A 1 204 ? -0.892 -2.801 -2.875 1.00 97.19 204 GLU A C 1
ATOM 1708 O O . GLU A 1 204 ? -0.365 -2.958 -3.975 1.00 97.19 204 GLU A O 1
ATOM 1713 N N . ALA A 1 205 ? -1.109 -1.580 -2.374 1.00 97.69 205 ALA A N 1
ATOM 1714 C CA . ALA A 1 205 ? -0.749 -0.356 -3.083 1.00 97.69 205 ALA A CA 1
ATOM 1715 C C . ALA A 1 205 ? 0.765 -0.254 -3.331 1.00 97.69 205 ALA A C 1
ATOM 1717 O O . ALA A 1 205 ? 1.180 0.050 -4.449 1.00 97.69 205 ALA A O 1
ATOM 1718 N N . LYS A 1 206 ? 1.592 -0.559 -2.320 1.00 97.88 206 LYS A N 1
ATOM 1719 C CA . LYS A 1 206 ? 3.060 -0.567 -2.451 1.00 97.88 206 LYS A CA 1
ATOM 1720 C C . LYS A 1 206 ? 3.552 -1.635 -3.424 1.00 97.88 206 LYS A C 1
ATOM 1722 O O . LYS A 1 206 ? 4.494 -1.389 -4.170 1.00 97.88 206 LYS A O 1
ATOM 1727 N N . GLU A 1 207 ? 2.954 -2.821 -3.415 1.00 97.44 207 GLU A N 1
ATOM 1728 C CA . GLU A 1 207 ? 3.314 -3.901 -4.338 1.00 97.44 207 GLU A CA 1
ATOM 1729 C C . GLU A 1 207 ? 2.962 -3.538 -5.785 1.00 97.44 207 GLU A C 1
ATOM 1731 O O . GLU A 1 207 ? 3.788 -3.681 -6.687 1.00 97.44 207 GLU A O 1
ATOM 1736 N N . LEU A 1 208 ? 1.781 -2.958 -5.993 1.00 97.62 208 LEU A N 1
ATOM 1737 C CA . LEU A 1 208 ? 1.341 -2.477 -7.298 1.00 97.62 208 LEU A CA 1
ATOM 1738 C C . LEU A 1 208 ? 2.196 -1.306 -7.810 1.00 97.62 208 LEU A C 1
ATOM 1740 O O . LEU A 1 208 ? 2.474 -1.221 -9.005 1.00 97.62 208 LEU A O 1
ATOM 1744 N N . GLU A 1 209 ? 2.636 -0.408 -6.929 1.00 97.38 209 GLU A N 1
ATOM 1745 C CA . GLU A 1 209 ? 3.566 0.667 -7.284 1.00 97.38 209 GLU A CA 1
ATOM 1746 C C . GLU A 1 209 ? 4.935 0.120 -7.707 1.00 97.38 209 GLU A C 1
ATOM 1748 O O . GLU A 1 209 ? 5.435 0.497 -8.769 1.00 97.38 209 GLU A O 1
ATOM 1753 N N . LYS A 1 210 ? 5.502 -0.819 -6.937 1.00 97.69 210 LYS A N 1
ATOM 1754 C CA . LYS A 1 210 ? 6.772 -1.482 -7.276 1.00 97.69 210 LYS A CA 1
ATOM 1755 C C . LYS A 1 210 ? 6.696 -2.209 -8.613 1.00 97.69 210 LYS A C 1
ATOM 1757 O O . LYS A 1 210 ? 7.568 -2.014 -9.453 1.00 97.69 210 LYS A O 1
ATOM 1762 N N . SER A 1 211 ? 5.626 -2.968 -8.843 1.00 97.06 211 SER A N 1
ATOM 1763 C CA . SER A 1 211 ? 5.399 -3.665 -10.113 1.00 97.06 211 SER A CA 1
ATOM 1764 C C . SER A 1 211 ? 5.360 -2.687 -11.295 1.00 97.06 211 SER A C 1
ATOM 1766 O O . SER A 1 211 ? 6.067 -2.882 -12.282 1.00 97.06 211 SER A O 1
ATOM 1768 N N . LYS A 1 212 ? 4.641 -1.564 -11.168 1.00 97.81 212 LYS A N 1
ATOM 1769 C CA . LYS A 1 212 ? 4.622 -0.514 -12.202 1.00 97.81 212 LYS A CA 1
ATOM 1770 C C . LYS A 1 212 ? 5.986 0.137 -12.420 1.00 97.81 212 LYS A C 1
ATOM 1772 O O . LYS A 1 212 ? 6.299 0.558 -13.535 1.00 97.81 212 LYS A O 1
ATOM 1777 N N . GLU A 1 213 ? 6.783 0.305 -11.370 1.00 97.88 213 GLU A N 1
ATOM 1778 C CA . GLU A 1 213 ? 8.131 0.860 -11.491 1.00 97.88 213 GLU A CA 1
ATOM 1779 C C . GLU A 1 213 ? 9.076 -0.112 -12.212 1.00 97.88 213 GLU A C 1
ATOM 1781 O O . GLU A 1 213 ? 9.847 0.302 -13.081 1.00 97.88 213 GLU A O 1
ATOM 1786 N N . GLU A 1 214 ? 8.990 -1.403 -11.899 1.00 97.62 214 GLU A N 1
ATOM 1787 C CA . GLU A 1 214 ? 9.748 -2.464 -12.564 1.00 97.62 214 GLU A CA 1
ATOM 1788 C C . GLU A 1 214 ? 9.381 -2.580 -14.045 1.00 97.62 214 GLU A C 1
ATOM 1790 O O . GLU A 1 214 ? 10.276 -2.602 -14.890 1.00 97.62 214 GLU A O 1
ATOM 1795 N N . GLU A 1 215 ? 8.091 -2.542 -14.387 1.00 97.56 215 GLU A N 1
ATOM 1796 C CA . GLU A 1 215 ? 7.633 -2.516 -15.782 1.00 97.56 215 GLU A CA 1
ATOM 1797 C C . GLU A 1 215 ? 8.224 -1.328 -16.554 1.00 97.56 215 GLU A C 1
ATOM 1799 O O . GLU A 1 215 ? 8.772 -1.501 -17.645 1.00 97.56 215 GLU A O 1
ATOM 1804 N N . LYS A 1 216 ? 8.206 -0.123 -15.967 1.00 97.94 216 LYS A N 1
ATOM 1805 C CA . LYS A 1 216 ? 8.819 1.070 -16.579 1.00 97.94 216 LYS A CA 1
ATOM 1806 C C . LYS A 1 216 ? 10.326 0.906 -16.772 1.00 97.94 216 LYS A C 1
ATOM 1808 O O . LYS A 1 216 ? 10.858 1.299 -17.812 1.00 97.94 216 LYS A O 1
ATOM 1813 N N . LYS A 1 217 ? 11.032 0.335 -15.790 1.00 98.06 217 LYS A N 1
ATOM 1814 C CA . LYS A 1 217 ? 12.476 0.057 -15.896 1.00 98.06 217 LYS A CA 1
ATOM 1815 C C . LYS A 1 217 ? 12.755 -0.918 -17.037 1.00 98.06 217 LYS A C 1
ATOM 1817 O O . LYS A 1 217 ? 13.637 -0.651 -17.855 1.00 98.06 217 LYS A O 1
ATOM 1822 N N . MET A 1 218 ? 11.977 -1.993 -17.135 1.00 97.56 218 MET A N 1
ATOM 1823 C CA . MET A 1 218 ? 12.099 -2.975 -18.211 1.00 97.56 218 MET A CA 1
ATOM 1824 C C . MET A 1 218 ? 11.825 -2.357 -19.582 1.00 97.56 218 MET A C 1
ATOM 1826 O O . MET A 1 218 ? 12.602 -2.578 -20.508 1.00 97.56 218 MET A O 1
ATOM 1830 N N . GLU A 1 219 ? 10.809 -1.503 -19.707 1.00 97.94 219 GLU A N 1
ATOM 1831 C CA . GLU A 1 219 ? 10.503 -0.807 -20.960 1.00 97.94 219 GLU A CA 1
ATOM 1832 C C . GLU A 1 219 ? 11.646 0.130 -21.399 1.00 97.94 219 GLU A C 1
ATOM 1834 O O . GLU A 1 219 ? 12.007 0.182 -22.578 1.00 97.94 219 GLU A O 1
ATOM 1839 N N . ILE A 1 220 ? 12.267 0.859 -20.465 1.00 98.06 220 ILE A N 1
ATOM 1840 C CA . ILE A 1 220 ? 13.424 1.722 -20.759 1.00 98.06 220 ILE A CA 1
ATOM 1841 C C . ILE A 1 220 ? 14.630 0.886 -21.210 1.00 98.06 220 ILE A C 1
ATOM 1843 O O . ILE A 1 220 ? 15.311 1.239 -22.184 1.00 98.06 220 ILE A O 1
ATOM 1847 N N . LEU A 1 221 ? 14.901 -0.229 -20.528 1.00 98.00 221 LEU A N 1
ATOM 1848 C CA . LEU A 1 221 ? 15.981 -1.148 -20.888 1.00 98.00 221 LEU A CA 1
ATOM 1849 C C . LEU A 1 221 ? 15.744 -1.777 -22.262 1.00 98.00 221 LEU A C 1
ATOM 1851 O O . LEU A 1 221 ? 16.655 -1.820 -23.090 1.00 98.00 221 LEU A O 1
ATOM 1855 N N . GLU A 1 222 ? 14.516 -2.194 -22.553 1.00 97.69 222 GLU A N 1
ATOM 1856 C CA . GLU A 1 222 ? 14.168 -2.744 -23.855 1.00 97.69 222 GLU A CA 1
ATOM 1857 C C . GLU A 1 222 ? 14.334 -1.696 -24.961 1.00 97.69 222 GLU A C 1
ATOM 1859 O O . GLU A 1 222 ? 15.042 -1.942 -25.941 1.00 97.69 222 GLU A O 1
ATOM 1864 N N . LYS A 1 223 ? 13.779 -0.491 -24.779 1.00 98.25 223 LYS A N 1
ATOM 1865 C CA . LYS A 1 223 ? 13.902 0.610 -25.749 1.00 98.25 223 LYS A CA 1
ATOM 1866 C C . LYS A 1 223 ? 15.357 0.996 -26.002 1.00 98.25 223 LYS A C 1
ATOM 1868 O O . LYS A 1 223 ? 15.745 1.226 -27.148 1.00 98.25 223 LYS A O 1
ATOM 1873 N N . SER A 1 224 ? 16.177 1.083 -24.955 1.00 97.56 224 SER A N 1
ATOM 1874 C CA . SER A 1 224 ? 17.601 1.416 -25.098 1.00 97.56 224 SER A CA 1
ATOM 1875 C C . SER A 1 224 ? 18.382 0.300 -25.800 1.00 97.56 224 SER A C 1
ATOM 1877 O O . SER A 1 224 ? 19.174 0.586 -26.701 1.00 97.56 224 SER A O 1
ATOM 1879 N N . SER A 1 225 ? 18.096 -0.966 -25.485 1.00 98.06 225 SER A N 1
ATOM 1880 C CA . SER A 1 225 ? 18.676 -2.131 -26.162 1.00 98.06 225 SER A CA 1
ATOM 1881 C C . SER A 1 225 ? 18.297 -2.187 -27.645 1.00 98.06 225 SER A C 1
ATOM 1883 O O . SER A 1 225 ? 19.161 -2.390 -28.502 1.00 98.06 225 SER A O 1
ATOM 1885 N N . GLN A 1 226 ? 17.025 -1.944 -27.979 1.00 98.25 226 GLN A N 1
ATOM 1886 C CA . GLN A 1 226 ? 16.550 -1.876 -29.363 1.00 98.25 226 GLN A CA 1
ATOM 1887 C C . GLN A 1 226 ? 17.251 -0.749 -30.136 1.00 98.25 226 GLN A C 1
ATOM 1889 O O . GLN A 1 226 ? 17.857 -1.013 -31.176 1.00 98.25 226 GLN A O 1
ATOM 1894 N N . LYS A 1 227 ? 17.287 0.474 -29.587 1.00 98.25 227 LYS A N 1
ATOM 1895 C CA . LYS A 1 227 ? 17.996 1.610 -30.204 1.00 98.25 227 LYS A CA 1
ATOM 1896 C C . LYS A 1 227 ? 19.480 1.326 -30.420 1.00 98.25 227 LYS A C 1
ATOM 1898 O O . LYS A 1 227 ? 20.026 1.661 -31.470 1.00 98.25 227 LYS A O 1
ATOM 1903 N N . TYR A 1 228 ? 20.143 0.686 -29.457 1.00 98.06 228 TYR A N 1
ATOM 1904 C CA . TYR A 1 228 ? 21.546 0.305 -29.600 1.00 98.06 228 TYR A CA 1
ATOM 1905 C C . TYR A 1 228 ? 21.749 -0.704 -30.739 1.00 98.06 228 TYR A C 1
ATOM 1907 O O . TYR A 1 228 ? 22.650 -0.535 -31.564 1.00 98.06 228 TYR A O 1
ATOM 1915 N N . LYS A 1 229 ? 20.889 -1.726 -30.841 1.00 98.38 229 LYS A N 1
ATOM 1916 C CA . LYS A 1 229 ? 20.932 -2.710 -31.937 1.00 98.38 229 LYS A CA 1
ATOM 1917 C C . LYS A 1 229 ? 20.726 -2.051 -33.301 1.00 98.38 229 LYS A C 1
ATOM 1919 O O . LYS A 1 229 ? 21.470 -2.345 -34.240 1.00 98.38 229 LYS A O 1
ATOM 1924 N N . GLU A 1 230 ? 19.755 -1.150 -33.412 1.00 98.25 230 GLU A N 1
ATOM 1925 C CA . GLU A 1 230 ? 19.495 -0.388 -34.636 1.00 98.25 230 GLU A CA 1
ATOM 1926 C C . GLU A 1 230 ? 20.686 0.486 -35.023 1.00 98.25 230 GLU A C 1
ATOM 1928 O O . GLU A 1 230 ? 21.144 0.438 -36.168 1.00 98.25 230 GLU A O 1
ATOM 1933 N N . TRP A 1 231 ? 21.252 1.215 -34.060 1.00 98.25 231 TRP A N 1
ATOM 1934 C CA . TRP A 1 231 ? 22.444 2.026 -34.272 1.00 98.25 231 TRP A CA 1
ATOM 1935 C C . TRP A 1 231 ? 23.636 1.180 -34.728 1.00 98.25 231 TRP A C 1
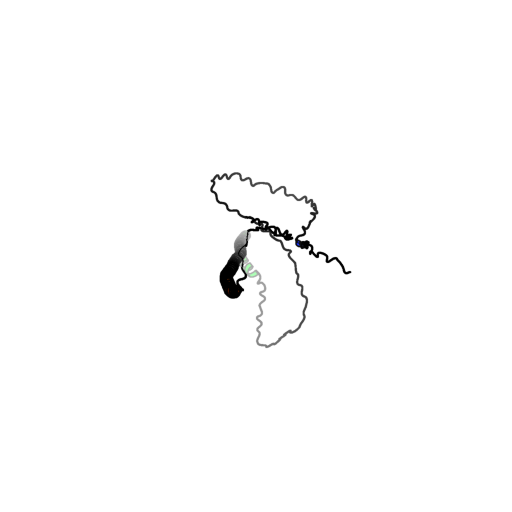ATOM 1937 O O . TRP A 1 231 ? 24.308 1.528 -35.699 1.00 98.25 231 TRP A O 1
ATOM 1947 N N . MET A 1 232 ? 23.865 0.021 -34.104 1.00 98.06 232 MET A N 1
ATOM 1948 C CA . MET A 1 232 ? 24.918 -0.911 -34.515 1.00 98.06 232 MET A CA 1
ATOM 1949 C C . MET A 1 232 ? 24.709 -1.424 -35.943 1.00 98.06 232 MET A C 1
ATOM 1951 O O . MET A 1 232 ? 25.670 -1.533 -36.710 1.00 98.06 232 MET A O 1
ATOM 1955 N N . LYS A 1 233 ? 23.463 -1.714 -36.335 1.00 98.19 233 LYS A N 1
ATOM 1956 C CA . LYS A 1 233 ? 23.126 -2.121 -37.706 1.00 98.19 233 LYS A CA 1
ATOM 1957 C C . LYS A 1 233 ? 23.379 -0.985 -38.699 1.00 98.19 233 LYS A C 1
ATOM 1959 O O . LYS A 1 233 ? 24.030 -1.214 -39.719 1.00 98.19 233 LYS A O 1
ATOM 1964 N N . ALA A 1 234 ? 22.933 0.230 -38.385 1.00 98.12 234 ALA A N 1
ATOM 1965 C CA . ALA A 1 234 ? 23.154 1.415 -39.210 1.00 98.12 234 ALA A CA 1
ATOM 1966 C C . ALA A 1 234 ? 24.652 1.720 -39.370 1.00 98.12 234 ALA A C 1
ATOM 1968 O O . ALA A 1 234 ? 25.120 1.954 -40.485 1.00 98.12 234 ALA A O 1
ATOM 1969 N N . LYS A 1 235 ? 25.427 1.623 -38.283 1.00 97.94 235 LYS A N 1
ATOM 1970 C CA . LYS A 1 235 ? 26.880 1.827 -38.287 1.00 97.94 235 LYS A CA 1
ATOM 1971 C C . LYS A 1 235 ? 27.592 0.822 -39.191 1.00 97.94 235 LYS A C 1
ATOM 1973 O O . LYS A 1 235 ? 28.361 1.229 -40.058 1.00 97.94 235 LYS A O 1
ATOM 1978 N N . LYS A 1 236 ? 27.269 -0.472 -39.071 1.00 97.94 236 LYS A N 1
ATOM 1979 C CA . LYS A 1 236 ? 27.811 -1.525 -39.952 1.00 97.94 236 LYS A CA 1
ATOM 1980 C C . LYS A 1 236 ? 27.455 -1.289 -41.422 1.00 97.94 236 LYS A C 1
ATOM 1982 O O . LYS A 1 236 ? 28.291 -1.478 -42.302 1.00 97.94 236 LYS A O 1
ATOM 1987 N N . GLN A 1 237 ? 26.222 -0.866 -41.708 1.00 97.81 237 GLN A N 1
ATOM 1988 C CA . GLN A 1 237 ? 25.799 -0.554 -43.076 1.00 97.81 237 GLN A CA 1
ATOM 1989 C C . GLN A 1 237 ? 26.528 0.668 -43.647 1.00 97.81 237 GLN A C 1
ATOM 1991 O O . GLN A 1 237 ? 26.926 0.642 -44.812 1.00 97.81 237 GLN A O 1
ATOM 1996 N N . ALA A 1 238 ? 26.724 1.719 -42.849 1.00 96.75 238 ALA A N 1
ATOM 1997 C CA . ALA A 1 238 ? 27.470 2.907 -43.252 1.00 96.75 238 ALA A CA 1
ATOM 1998 C C . ALA A 1 238 ? 28.943 2.577 -43.542 1.00 96.75 238 ALA A C 1
ATOM 2000 O O . ALA A 1 238 ? 29.466 2.975 -44.581 1.00 96.75 238 ALA A O 1
ATOM 2001 N N . GLU A 1 239 ? 29.585 1.783 -42.683 1.00 96.81 239 GLU A N 1
ATOM 2002 C CA . GLU A 1 239 ? 30.962 1.321 -42.882 1.00 96.81 239 GLU A CA 1
ATOM 2003 C C . GLU A 1 239 ? 31.097 0.463 -44.148 1.00 96.81 239 GLU A C 1
ATOM 2005 O O . GLU A 1 239 ? 31.998 0.675 -44.962 1.00 96.81 239 GLU A O 1
ATOM 2010 N N . LEU A 1 240 ? 30.150 -0.453 -44.384 1.00 96.62 240 LEU A N 1
ATOM 2011 C CA . LEU A 1 240 ? 30.129 -1.268 -45.596 1.00 96.62 240 LEU A CA 1
ATOM 2012 C C . LEU A 1 240 ? 29.959 -0.416 -46.863 1.00 96.62 240 LEU A C 1
ATOM 2014 O O . LEU A 1 240 ? 30.646 -0.671 -47.854 1.00 96.62 240 LEU A O 1
ATOM 2018 N N . LYS A 1 241 ? 29.067 0.584 -46.839 1.00 96.50 241 LYS A N 1
ATOM 2019 C CA . LYS A 1 241 ? 28.872 1.532 -47.948 1.00 96.50 241 LYS A CA 1
ATOM 2020 C C . LYS A 1 241 ? 30.137 2.348 -48.207 1.00 96.50 241 LYS A C 1
ATOM 2022 O O . LYS A 1 241 ? 30.565 2.425 -49.354 1.00 96.50 241 LYS A O 1
ATOM 2027 N N . LYS A 1 242 ? 30.773 2.876 -47.156 1.00 96.62 242 LYS A N 1
ATOM 2028 C CA . LYS A 1 242 ? 32.035 3.624 -47.258 1.00 96.62 242 LYS A CA 1
ATOM 2029 C C . LYS A 1 242 ? 33.136 2.771 -47.892 1.00 96.62 242 LYS A C 1
ATOM 2031 O O . LYS A 1 242 ? 33.740 3.183 -48.875 1.00 96.62 242 LYS A O 1
ATOM 2036 N N . ARG A 1 243 ? 33.307 1.533 -47.417 1.00 95.88 243 ARG A N 1
ATOM 2037 C CA . ARG A 1 243 ? 34.290 0.586 -47.964 1.00 95.88 243 ARG A CA 1
ATOM 2038 C C . ARG A 1 243 ? 34.031 0.241 -49.434 1.00 95.88 243 ARG A C 1
ATOM 2040 O O . ARG A 1 243 ? 34.979 0.049 -50.188 1.00 95.88 243 ARG A O 1
ATOM 2047 N N . ARG A 1 244 ? 32.767 0.110 -49.852 1.00 95.75 244 ARG A N 1
ATOM 2048 C CA . ARG A 1 244 ? 32.420 -0.127 -51.268 1.00 95.75 244 ARG A CA 1
ATOM 2049 C C . ARG A 1 244 ? 32.746 1.090 -52.129 1.00 95.75 244 ARG A C 1
ATOM 2051 O O . ARG A 1 244 ? 33.422 0.926 -53.136 1.00 95.75 244 ARG A O 1
ATOM 2058 N N . ALA A 1 245 ? 32.363 2.285 -51.685 1.00 95.88 245 ALA A N 1
ATOM 2059 C CA . ALA A 1 245 ? 32.654 3.527 -52.396 1.00 95.88 245 ALA A CA 1
ATOM 2060 C C . ALA A 1 245 ? 34.167 3.769 -52.559 1.00 95.88 245 ALA A C 1
ATOM 2062 O O . ALA A 1 245 ? 34.613 4.161 -53.631 1.00 95.88 245 ALA A O 1
ATOM 2063 N N . GLU A 1 246 ? 34.974 3.481 -51.531 1.00 95.75 246 GLU A N 1
ATOM 2064 C CA . GLU A 1 246 ? 36.441 3.565 -51.617 1.00 95.75 246 GLU A CA 1
ATOM 2065 C C . GLU A 1 246 ? 37.017 2.567 -52.631 1.00 95.75 246 GLU A C 1
ATOM 2067 O O . GLU A 1 246 ? 37.871 2.933 -53.437 1.00 95.75 246 GLU A O 1
ATOM 2072 N N . LYS A 1 247 ? 36.520 1.322 -52.651 1.00 95.62 247 LYS A N 1
ATOM 2073 C CA . LYS A 1 247 ? 36.936 0.319 -53.645 1.00 95.62 247 LYS A CA 1
ATOM 2074 C C . LYS A 1 247 ? 36.563 0.725 -55.070 1.00 95.62 247 LYS A C 1
ATOM 2076 O O . LYS A 1 247 ? 37.398 0.609 -55.957 1.00 95.62 247 LYS A O 1
ATOM 2081 N N . GLU A 1 248 ? 35.345 1.214 -55.289 1.00 95.12 248 GLU A N 1
ATOM 2082 C CA . GLU A 1 248 ? 34.895 1.699 -56.600 1.00 95.12 248 GLU A CA 1
ATOM 2083 C C . GLU A 1 248 ? 35.710 2.907 -57.067 1.00 95.12 248 GLU A C 1
ATOM 2085 O O . GLU A 1 248 ? 36.077 2.985 -58.237 1.00 95.12 248 GLU A O 1
ATOM 2090 N N . LYS A 1 249 ? 36.055 3.822 -56.151 1.00 95.56 249 LYS A N 1
ATOM 2091 C CA . LYS A 1 249 ? 36.919 4.963 -56.460 1.00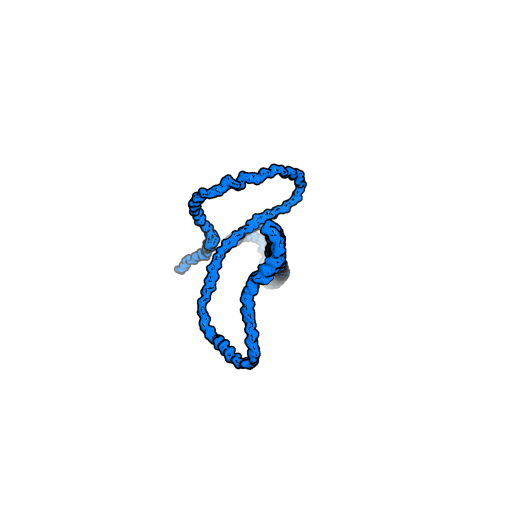 95.56 249 LYS A CA 1
ATOM 2092 C C . LYS A 1 249 ? 38.321 4.512 -56.876 1.00 95.56 249 LYS A C 1
ATOM 2094 O O . LYS A 1 249 ? 38.823 4.994 -57.882 1.00 95.56 249 LYS A O 1
ATOM 2099 N N . LEU A 1 250 ? 38.914 3.552 -56.163 1.00 94.50 250 LEU A N 1
ATOM 2100 C CA . LEU A 1 250 ? 40.220 2.988 -56.523 1.00 94.50 250 LEU A CA 1
ATOM 2101 C C . LEU A 1 250 ? 40.196 2.251 -57.868 1.00 94.50 250 LEU A C 1
ATOM 2103 O O . LEU A 1 250 ? 41.166 2.328 -58.616 1.00 94.50 250 LEU A O 1
ATOM 2107 N N . ILE A 1 251 ? 39.115 1.531 -58.181 1.00 95.38 251 ILE A N 1
ATOM 2108 C CA . ILE A 1 251 ? 38.951 0.881 -59.491 1.00 95.38 251 ILE A CA 1
ATOM 2109 C C . ILE A 1 251 ? 38.870 1.946 -60.588 1.00 95.38 251 ILE A C 1
ATOM 2111 O O . ILE A 1 251 ? 39.624 1.872 -61.552 1.00 95.38 251 ILE A O 1
ATOM 2115 N N . ARG A 1 252 ? 38.047 2.984 -60.397 1.00 94.00 252 ARG A N 1
ATOM 2116 C CA . ARG A 1 252 ? 37.915 4.092 -61.351 1.00 94.00 252 ARG A CA 1
ATOM 2117 C C . ARG A 1 252 ? 39.239 4.826 -61.578 1.00 94.00 252 ARG A C 1
ATOM 2119 O O . ARG A 1 252 ? 39.599 5.083 -62.718 1.00 94.00 252 ARG A O 1
ATOM 2126 N N . GLU A 1 253 ? 39.984 5.128 -60.516 1.00 95.31 253 GLU A N 1
ATOM 2127 C CA . GLU A 1 253 ? 41.297 5.781 -60.621 1.00 95.31 253 GLU A CA 1
ATOM 2128 C C . GLU A 1 253 ? 42.305 4.917 -61.401 1.00 95.31 253 GLU A C 1
ATOM 2130 O O . GLU A 1 253 ? 43.051 5.446 -62.226 1.00 95.31 253 GLU A O 1
ATOM 2135 N N . LYS A 1 254 ? 42.292 3.588 -61.209 1.00 94.44 254 LYS A N 1
ATOM 2136 C CA . LYS A 1 254 ? 43.126 2.655 -61.988 1.00 94.44 254 LYS A CA 1
ATOM 2137 C C . LYS A 1 254 ? 42.726 2.609 -63.462 1.00 94.44 254 LYS A C 1
ATOM 2139 O O . LYS A 1 254 ? 43.599 2.717 -64.318 1.00 94.44 254 LYS A O 1
ATOM 2144 N N . GLU A 1 255 ? 41.433 2.494 -63.758 1.00 94.50 255 GLU A N 1
ATOM 2145 C CA . GLU A 1 255 ? 40.913 2.508 -65.132 1.00 94.50 255 GLU A CA 1
ATOM 2146 C C . GLU A 1 255 ? 41.250 3.828 -65.846 1.00 94.50 255 GLU A C 1
ATOM 2148 O O . GLU A 1 255 ? 41.665 3.831 -67.007 1.00 94.50 255 GLU A O 1
ATOM 2153 N N . GLU A 1 256 ? 41.144 4.964 -65.148 1.00 93.44 256 GLU A N 1
ATOM 2154 C CA . GLU A 1 256 ? 41.542 6.274 -65.669 1.00 93.44 256 GLU A CA 1
ATOM 2155 C C . GLU A 1 256 ? 43.056 6.366 -65.932 1.00 93.44 256 GLU A C 1
ATOM 2157 O O . GLU A 1 256 ? 43.475 6.959 -66.935 1.00 93.44 256 GLU A O 1
ATOM 2162 N N . GLU A 1 257 ? 43.892 5.788 -65.063 1.00 93.94 257 GLU A N 1
ATOM 2163 C CA . GLU A 1 257 ? 45.346 5.750 -65.248 1.00 93.94 257 GLU A CA 1
ATOM 2164 C C . GLU A 1 257 ? 45.747 4.856 -66.432 1.00 93.94 257 GLU A C 1
ATOM 2166 O O . GLU A 1 257 ? 46.567 5.264 -67.259 1.00 93.94 257 GLU A O 1
ATOM 2171 N N . GLU A 1 258 ? 45.143 3.675 -66.566 1.00 93.88 258 GLU A N 1
ATOM 2172 C CA . GLU A 1 258 ? 45.349 2.777 -67.709 1.00 93.88 258 GLU A CA 1
ATOM 2173 C C . GLU A 1 258 ? 44.888 3.424 -69.020 1.00 93.88 258 GLU A C 1
ATOM 2175 O O . GLU A 1 258 ? 45.636 3.436 -70.001 1.00 93.88 258 GLU A O 1
ATOM 2180 N N . ALA A 1 259 ? 43.720 4.074 -69.034 1.00 93.69 259 ALA A N 1
ATOM 2181 C CA . ALA A 1 259 ? 43.248 4.821 -70.198 1.00 93.69 259 ALA A CA 1
ATOM 2182 C C . ALA A 1 259 ? 44.197 5.975 -70.570 1.00 93.69 259 ALA A C 1
ATOM 2184 O O . ALA A 1 259 ? 44.404 6.261 -71.754 1.00 93.69 259 ALA A O 1
ATOM 2185 N N . ARG A 1 260 ? 44.804 6.644 -69.579 1.00 94.25 260 ARG A N 1
ATOM 2186 C CA . ARG A 1 260 ? 45.818 7.685 -69.808 1.00 94.25 260 ARG A CA 1
ATOM 2187 C C . ARG A 1 260 ? 47.098 7.101 -70.411 1.00 94.25 260 ARG A C 1
ATOM 2189 O O . ARG A 1 260 ? 47.633 7.706 -71.341 1.00 94.25 260 ARG A O 1
ATOM 2196 N N . LYS A 1 261 ? 47.555 5.939 -69.928 1.00 94.75 261 LYS A N 1
ATOM 2197 C CA . LYS A 1 261 ? 48.718 5.212 -70.471 1.00 94.75 261 LYS A CA 1
ATOM 2198 C C . LYS A 1 261 ? 48.481 4.794 -71.921 1.00 94.75 261 LYS A C 1
ATOM 2200 O O . LYS A 1 261 ? 49.266 5.176 -72.784 1.00 94.75 261 LYS A O 1
ATOM 2205 N N . LEU A 1 262 ? 47.349 4.152 -72.218 1.00 94.69 262 LEU A N 1
ATOM 2206 C CA . LEU A 1 262 ? 46.992 3.738 -73.582 1.00 94.69 262 LEU A CA 1
ATOM 2207 C C . LEU A 1 262 ? 46.917 4.927 -74.553 1.00 94.69 262 LEU A C 1
ATOM 2209 O O . LEU A 1 262 ? 47.455 4.860 -75.657 1.00 94.69 262 LEU A O 1
ATOM 2213 N N . LYS A 1 263 ? 46.317 6.052 -74.138 1.00 94.88 263 LYS A N 1
ATOM 2214 C CA . LYS A 1 263 ? 46.289 7.284 -74.950 1.00 94.88 263 LYS A CA 1
ATOM 2215 C C . LYS A 1 263 ? 47.689 7.851 -75.206 1.00 94.88 263 LYS A C 1
ATOM 2217 O O . LYS A 1 263 ? 47.948 8.361 -76.296 1.00 94.88 263 LYS A O 1
ATOM 2222 N N . ALA A 1 264 ? 48.584 7.801 -74.219 1.00 93.75 264 ALA A N 1
ATOM 2223 C CA . ALA A 1 264 ? 49.965 8.254 -74.381 1.00 93.75 264 ALA A CA 1
ATOM 2224 C C . ALA A 1 264 ? 50.750 7.341 -75.336 1.00 93.75 264 ALA A C 1
ATOM 2226 O O . ALA A 1 264 ? 51.454 7.839 -76.212 1.00 93.75 264 ALA A O 1
ATOM 2227 N N . GLU A 1 265 ? 50.574 6.023 -75.224 1.00 94.12 265 GLU A N 1
ATOM 2228 C CA . GLU A 1 265 ? 51.180 5.039 -76.125 1.00 94.12 265 GLU A CA 1
ATOM 2229 C C . GLU A 1 265 ? 50.693 5.194 -77.571 1.00 94.12 265 GLU A C 1
ATOM 2231 O O . GLU A 1 265 ? 51.506 5.158 -78.494 1.00 94.12 265 GLU A O 1
ATOM 2236 N N . GLN A 1 266 ? 49.391 5.414 -77.787 1.00 95.06 266 GLN A N 1
ATOM 2237 C CA . GLN A 1 266 ? 48.834 5.701 -79.115 1.00 95.06 266 GLN A CA 1
ATOM 2238 C C . GLN A 1 266 ? 49.467 6.958 -79.720 1.00 95.06 266 GLN A C 1
ATOM 2240 O O . GLN A 1 266 ? 50.012 6.901 -80.821 1.00 95.06 266 GLN A O 1
ATOM 2245 N N . LYS A 1 267 ? 49.502 8.064 -78.963 1.00 95.06 267 LYS A N 1
ATOM 2246 C CA . LYS A 1 267 ? 50.164 9.303 -79.402 1.00 95.06 267 LYS A CA 1
ATOM 2247 C C . LYS A 1 267 ? 51.650 9.107 -79.695 1.00 95.06 267 LYS A C 1
ATOM 2249 O O . LYS A 1 267 ? 52.173 9.719 -80.621 1.00 95.06 267 LYS A O 1
ATOM 2254 N N . TYR A 1 268 ? 52.339 8.276 -78.917 1.00 93.44 268 TYR A N 1
ATOM 2255 C CA . TYR A 1 268 ? 53.746 7.962 -79.148 1.00 93.44 268 TYR A CA 1
ATOM 2256 C C . TYR A 1 268 ? 53.951 7.181 -80.450 1.00 93.44 268 TYR A C 1
ATOM 2258 O O . TYR A 1 268 ? 54.833 7.527 -81.234 1.00 93.44 268 TYR A O 1
ATOM 2266 N N . LYS A 1 269 ? 53.109 6.177 -80.726 1.00 93.81 269 LYS A N 1
ATOM 2267 C CA . LYS A 1 269 ? 53.137 5.431 -81.995 1.00 93.81 269 LYS A CA 1
ATOM 2268 C C . LYS A 1 269 ? 52.878 6.351 -83.188 1.00 93.81 269 LYS A C 1
ATOM 2270 O O . LYS A 1 269 ? 53.680 6.366 -84.118 1.00 93.81 269 LYS A O 1
ATOM 2275 N N . GLU A 1 270 ? 51.841 7.186 -83.112 1.00 92.12 270 GLU A N 1
ATOM 2276 C CA . GLU A 1 270 ? 51.554 8.205 -84.131 1.00 92.12 270 GLU A CA 1
ATOM 2277 C C . GLU A 1 270 ? 52.734 9.167 -84.335 1.00 92.12 270 GLU A C 1
ATOM 2279 O O . GLU A 1 270 ? 53.049 9.559 -85.459 1.00 92.12 270 GLU A O 1
ATOM 2284 N N . TRP A 1 271 ? 53.407 9.562 -83.251 1.00 93.56 271 TRP A N 1
ATOM 2285 C CA . TRP A 1 271 ? 54.590 10.412 -83.322 1.00 93.56 271 TRP A CA 1
ATOM 2286 C C . TRP A 1 271 ? 55.766 9.711 -84.010 1.00 93.56 271 TRP A C 1
ATOM 2288 O O . TRP A 1 271 ? 56.408 10.334 -84.854 1.00 93.56 271 TRP A O 1
ATOM 2298 N N . ILE A 1 272 ? 56.024 8.429 -83.718 1.00 90.69 272 ILE A N 1
ATOM 2299 C CA . ILE A 1 272 ? 57.046 7.633 -84.418 1.00 90.69 272 ILE A CA 1
ATOM 2300 C C . ILE A 1 272 ? 56.741 7.557 -85.916 1.00 90.69 272 ILE A C 1
ATOM 2302 O O . ILE A 1 272 ? 57.639 7.754 -86.733 1.00 90.69 272 ILE A O 1
ATOM 2306 N N . GLU A 1 273 ? 55.495 7.272 -86.295 1.00 88.88 273 GLU A N 1
ATOM 2307 C CA . GLU A 1 273 ? 55.094 7.191 -87.704 1.00 88.88 273 GLU A CA 1
ATOM 2308 C C . GLU A 1 273 ? 55.294 8.528 -88.424 1.00 88.88 273 GLU A C 1
ATOM 2310 O O . GLU A 1 273 ? 55.931 8.574 -89.478 1.00 88.88 273 GLU A O 1
ATOM 2315 N N . LYS A 1 274 ? 54.860 9.635 -87.809 1.00 86.94 274 LYS A N 1
ATOM 2316 C CA . LYS A 1 274 ? 55.112 10.986 -88.330 1.00 86.94 274 LYS A CA 1
ATOM 2317 C C . LYS A 1 274 ? 56.602 11.311 -88.397 1.00 86.94 274 LYS A C 1
ATOM 2319 O O . LYS A 1 274 ? 57.033 11.960 -89.344 1.00 86.94 274 LYS A O 1
ATOM 2324 N N . ALA A 1 275 ? 57.402 10.867 -87.428 1.00 83.56 275 ALA A N 1
ATOM 2325 C CA . ALA A 1 275 ? 58.845 11.082 -87.424 1.00 83.56 275 ALA A CA 1
ATOM 2326 C C . ALA A 1 275 ? 59.545 10.338 -88.571 1.00 83.56 275 ALA A C 1
ATOM 2328 O O . ALA A 1 275 ? 60.464 10.893 -89.163 1.00 83.56 275 ALA A O 1
ATOM 2329 N N . LYS A 1 276 ? 59.078 9.137 -88.938 1.00 81.81 276 LYS A N 1
ATOM 2330 C CA . LYS A 1 276 ? 59.571 8.401 -90.118 1.00 81.81 276 LYS A CA 1
ATOM 2331 C C . LYS A 1 276 ? 59.214 9.084 -91.442 1.00 81.81 276 LYS A C 1
ATOM 2333 O O . LYS A 1 276 ? 59.950 8.939 -92.409 1.00 81.81 276 LYS A O 1
ATOM 2338 N N . GLN A 1 277 ? 58.104 9.821 -91.486 1.00 76.94 277 GLN A N 1
ATOM 2339 C CA . GLN A 1 277 ? 57.668 10.590 -92.659 1.00 76.94 277 GLN A CA 1
ATOM 2340 C C . GLN A 1 277 ? 58.298 11.988 -92.744 1.00 76.94 277 GLN A C 1
ATOM 2342 O O . GLN A 1 277 ? 58.075 12.704 -93.721 1.00 76.94 277 GLN A O 1
ATOM 2347 N N . ARG A 1 278 ? 59.084 12.409 -91.741 1.00 71.06 278 ARG A N 1
ATOM 2348 C CA . ARG A 1 278 ? 59.833 13.664 -91.829 1.00 71.06 278 ARG A CA 1
ATOM 2349 C C . ARG A 1 278 ? 60.957 13.507 -92.860 1.00 71.06 278 ARG A C 1
ATOM 2351 O O . ARG A 1 278 ? 61.711 12.539 -92.768 1.00 71.06 278 ARG A O 1
ATOM 2358 N N . PRO A 1 279 ? 61.113 14.446 -93.810 1.00 68.31 279 PRO A N 1
ATOM 2359 C CA . PRO A 1 279 ? 62.264 14.434 -94.703 1.00 68.31 279 PRO A CA 1
ATOM 2360 C C . PRO A 1 279 ? 63.549 14.491 -93.866 1.00 68.31 279 PRO A C 1
ATOM 2362 O O . PRO A 1 279 ? 63.624 15.259 -92.905 1.00 68.31 279 PRO A O 1
ATOM 2365 N N . LEU A 1 280 ? 64.542 13.665 -94.215 1.00 57.09 280 LEU A N 1
ATOM 2366 C CA . LEU A 1 280 ? 65.883 13.644 -93.618 1.00 57.09 280 LEU A CA 1
ATOM 2367 C C . LEU A 1 280 ? 66.621 14.957 -93.940 1.00 57.09 280 LEU A C 1
ATOM 2369 O O . LEU A 1 280 ? 67.564 14.983 -94.724 1.00 57.09 280 LEU A O 1
ATOM 2373 N N . SER A 1 281 ? 66.187 16.076 -93.365 1.00 55.69 281 SER A N 1
ATOM 2374 C CA . SER A 1 281 ? 66.988 17.293 -93.324 1.00 55.69 281 SER A CA 1
ATOM 2375 C C . SER A 1 281 ? 67.996 17.146 -92.185 1.00 55.69 281 SER A C 1
ATOM 2377 O O . SER A 1 281 ? 67.617 17.038 -91.019 1.00 55.69 281 SER A O 1
ATOM 2379 N N . ALA A 1 282 ? 69.271 17.083 -92.554 1.00 47.03 282 ALA A N 1
ATOM 2380 C CA . ALA A 1 282 ? 70.429 16.899 -91.692 1.00 47.03 282 ALA A CA 1
ATOM 2381 C C . ALA A 1 282 ? 70.407 17.730 -90.386 1.00 47.03 282 ALA A C 1
ATOM 2383 O O . ALA A 1 282 ? 70.292 18.950 -90.429 1.00 47.03 282 ALA A O 1
ATOM 2384 N N . CYS A 1 283 ? 70.650 17.085 -89.236 1.00 41.44 283 CYS A N 1
ATOM 2385 C CA . CYS A 1 283 ? 71.482 17.681 -88.180 1.00 41.44 283 CYS A CA 1
ATOM 2386 C C . CYS A 1 283 ? 72.708 16.774 -87.988 1.00 41.44 283 CYS A C 1
ATOM 2388 O O . CYS A 1 283 ? 72.713 15.876 -87.150 1.00 41.44 283 CYS A O 1
ATOM 2390 N N . ILE A 1 284 ? 73.753 17.009 -88.785 1.00 48.00 284 ILE A N 1
ATOM 2391 C CA . ILE A 1 284 ? 75.111 17.035 -88.235 1.00 48.00 284 ILE A CA 1
ATOM 2392 C C . ILE A 1 284 ? 75.223 18.447 -87.642 1.00 48.00 284 ILE A C 1
ATOM 2394 O O . ILE A 1 284 ? 74.941 19.404 -88.354 1.00 48.00 284 ILE A O 1
ATOM 2398 N N . ASN A 1 285 ? 75.604 18.567 -86.369 1.00 49.62 285 ASN A N 1
ATOM 2399 C CA . ASN A 1 285 ? 75.755 19.804 -85.573 1.00 49.62 285 ASN A CA 1
ATOM 2400 C C . ASN A 1 285 ? 74.553 20.217 -84.725 1.00 49.62 285 ASN A C 1
ATOM 2402 O O . ASN A 1 285 ? 73.875 21.205 -84.985 1.00 49.62 285 ASN A O 1
ATOM 2406 N N . CYS A 1 286 ? 74.374 19.511 -83.615 1.00 38.66 286 CYS A N 1
ATOM 2407 C CA . CYS A 1 286 ? 73.594 20.016 -82.500 1.00 38.66 286 CYS A CA 1
ATOM 2408 C C . CYS A 1 286 ? 74.519 20.013 -81.264 1.00 38.66 286 CYS A C 1
ATOM 2410 O O . CYS A 1 286 ? 74.459 19.149 -80.390 1.00 38.66 286 CYS A O 1
ATOM 2412 N N . SER A 1 287 ? 75.453 20.971 -81.245 1.00 40.44 287 SER A N 1
ATOM 2413 C CA . SER A 1 287 ? 76.238 21.353 -80.074 1.00 40.44 287 SER A CA 1
ATOM 2414 C C . SER A 1 287 ? 75.340 22.056 -79.056 1.00 40.44 287 SER A C 1
ATOM 2416 O O . SER A 1 287 ? 74.770 23.102 -79.346 1.00 40.44 287 SER A O 1
ATOM 2418 N N . ARG A 1 288 ? 75.267 21.482 -77.855 1.00 46.56 288 ARG A N 1
ATOM 2419 C CA . ARG A 1 288 ? 75.379 22.171 -76.561 1.00 46.56 288 ARG A CA 1
ATOM 2420 C C . ARG A 1 288 ? 74.876 23.624 -76.506 1.00 46.56 288 ARG A C 1
ATOM 2422 O O . ARG A 1 288 ? 75.636 24.555 -76.744 1.00 46.56 288 ARG A O 1
ATOM 2429 N N . SER A 1 289 ? 73.676 23.808 -75.970 1.00 38.88 289 SER A N 1
ATOM 2430 C CA . SER A 1 289 ? 73.359 24.993 -75.168 1.00 38.88 289 SER A CA 1
ATOM 2431 C C . SER A 1 289 ? 72.260 24.676 -74.159 1.00 38.88 289 SER A C 1
ATOM 2433 O O . SER A 1 289 ? 71.062 24.735 -74.416 1.00 38.88 289 SER A O 1
ATOM 2435 N N . SER A 1 290 ? 72.715 24.334 -72.957 1.00 49.41 290 SER A N 1
ATOM 2436 C CA . SER A 1 290 ? 71.966 24.553 -71.731 1.00 49.41 290 SER A CA 1
ATOM 2437 C C . SER A 1 290 ? 71.606 26.038 -71.650 1.00 49.41 290 SER A C 1
ATOM 2439 O O . SER A 1 290 ? 72.492 26.874 -71.498 1.00 49.41 290 SER A O 1
ATOM 2441 N N . SER A 1 291 ? 70.324 26.377 -71.722 1.00 43.97 291 SER A N 1
ATOM 2442 C CA . SER A 1 291 ? 69.838 27.698 -71.328 1.00 43.97 291 SER A CA 1
ATOM 2443 C C . SER A 1 291 ? 68.654 27.527 -70.390 1.00 43.97 291 SER A C 1
ATOM 2445 O O . SER A 1 291 ? 67.528 27.228 -70.781 1.00 43.97 291 SER A O 1
ATOM 2447 N N . SER A 1 292 ? 68.978 27.685 -69.113 1.00 45.97 292 SER A N 1
ATOM 2448 C CA . SER A 1 292 ? 68.078 27.904 -67.996 1.00 45.97 292 SER A CA 1
ATOM 2449 C C . SER A 1 292 ? 67.076 29.020 -68.298 1.00 45.97 292 SER A C 1
ATOM 2451 O O . SER A 1 292 ? 67.422 30.198 -68.215 1.00 45.97 292 SER A O 1
ATOM 2453 N N . ASN A 1 293 ? 65.819 28.670 -68.553 1.00 48.41 293 ASN A N 1
ATOM 2454 C CA . ASN A 1 293 ? 64.726 29.632 -68.464 1.00 48.41 293 ASN A CA 1
ATOM 2455 C C . ASN A 1 293 ? 64.195 29.641 -67.028 1.00 48.41 293 ASN A C 1
ATOM 2457 O O . ASN A 1 293 ? 63.299 28.886 -66.659 1.00 48.41 293 ASN A O 1
ATOM 2461 N N . ARG A 1 294 ? 64.788 30.522 -66.212 1.00 53.03 294 ARG A N 1
ATOM 2462 C CA . ARG A 1 294 ? 64.140 31.083 -65.023 1.00 53.03 294 ARG A CA 1
ATOM 2463 C C . ARG A 1 294 ? 62.931 31.886 -65.504 1.00 53.03 294 ARG A C 1
ATOM 2465 O O . ARG A 1 294 ? 63.092 33.013 -65.956 1.00 53.03 294 ARG A O 1
ATOM 2472 N N . LEU A 1 295 ? 61.737 31.312 -65.397 1.00 54.22 295 LEU A N 1
ATOM 2473 C CA . LEU A 1 295 ? 60.491 32.068 -65.469 1.00 54.22 295 LEU A CA 1
ATOM 2474 C C . LEU A 1 295 ? 59.966 32.267 -64.052 1.00 54.22 295 LEU A C 1
ATOM 2476 O O . LEU A 1 295 ? 59.451 31.366 -63.395 1.00 54.22 295 LEU A O 1
ATOM 2480 N N . THR A 1 296 ? 60.179 33.491 -63.592 1.00 54.84 296 THR A N 1
ATOM 2481 C CA . THR A 1 296 ? 59.485 34.159 -62.504 1.00 54.84 296 THR A CA 1
ATOM 2482 C C . THR A 1 296 ? 57.973 34.090 -62.733 1.00 54.84 296 THR A C 1
ATOM 2484 O O . THR A 1 296 ? 57.438 34.713 -63.644 1.00 54.84 296 THR A O 1
ATOM 2487 N N . GLY A 1 297 ? 57.271 33.341 -61.886 1.00 41.66 297 GLY A N 1
ATOM 2488 C CA . GLY A 1 297 ? 55.813 33.263 -61.876 1.00 41.66 297 GLY A CA 1
ATOM 2489 C C . GLY A 1 297 ? 55.311 33.285 -60.441 1.00 41.66 297 GLY A C 1
ATOM 2490 O O . GLY A 1 297 ? 55.457 32.311 -59.713 1.00 41.66 297 GLY A O 1
ATOM 2491 N N . LYS A 1 298 ? 54.771 34.432 -60.031 1.00 52.59 298 LYS A N 1
ATOM 2492 C CA . LYS A 1 298 ? 54.083 34.666 -58.757 1.00 52.59 298 LYS A CA 1
ATOM 2493 C C . LYS A 1 298 ? 53.029 33.576 -58.500 1.00 52.59 298 LYS A C 1
ATOM 2495 O O . LYS A 1 298 ? 52.042 33.521 -59.226 1.00 52.59 298 LYS A O 1
ATOM 2500 N N . CYS A 1 299 ? 53.185 32.795 -57.432 1.00 44.44 299 CYS A N 1
ATOM 2501 C CA . CYS A 1 299 ? 52.078 32.054 -56.825 1.00 44.44 299 CYS A CA 1
ATOM 2502 C C . CYS A 1 299 ? 51.487 32.908 -55.702 1.00 44.44 299 CYS A C 1
ATOM 2504 O O . CYS A 1 299 ? 52.060 33.055 -54.624 1.00 44.44 299 CYS A O 1
ATOM 2506 N N . PHE A 1 300 ? 50.353 33.517 -56.021 1.00 41.66 300 PHE A N 1
ATOM 2507 C CA . PHE A 1 300 ? 49.459 34.210 -55.113 1.00 41.66 300 PHE A CA 1
ATOM 2508 C C . PHE A 1 300 ? 48.472 33.196 -54.512 1.00 41.66 300 PHE A C 1
ATOM 2510 O O . PHE A 1 300 ? 47.910 32.416 -55.274 1.00 41.66 300 PHE A O 1
ATOM 2517 N N . TYR A 1 301 ? 48.213 33.320 -53.197 1.00 45.50 301 TYR A N 1
ATOM 2518 C CA . TYR A 1 301 ? 47.016 32.853 -52.464 1.00 45.50 301 TYR A CA 1
ATOM 2519 C C . TYR A 1 301 ? 46.845 31.306 -52.341 1.00 45.50 301 TYR A C 1
ATOM 2521 O O . TYR A 1 301 ? 47.146 30.567 -53.260 1.00 45.50 301 TYR A O 1
ATOM 2529 N N . PHE A 1 302 ? 46.392 30.678 -51.245 1.00 40.44 302 PHE A N 1
ATOM 2530 C CA . PHE A 1 302 ? 45.486 31.099 -50.171 1.00 40.44 302 PHE A CA 1
ATOM 2531 C C . PHE A 1 302 ? 45.508 30.060 -49.011 1.00 40.44 302 PHE A C 1
ATOM 2533 O O . PHE A 1 302 ? 45.594 28.862 -49.261 1.00 40.44 302 PHE A O 1
ATOM 2540 N N . LEU A 1 303 ? 45.409 30.540 -47.764 1.00 50.12 303 LEU A N 1
ATOM 2541 C CA . LEU A 1 303 ? 44.771 29.941 -46.571 1.00 50.12 303 LEU A CA 1
ATOM 2542 C C . LEU A 1 303 ? 44.612 28.403 -46.473 1.00 50.12 303 LEU A C 1
ATOM 2544 O O . LEU A 1 303 ? 43.761 27.801 -47.122 1.00 50.12 303 LEU A O 1
ATOM 2548 N N . SER A 1 304 ? 45.286 27.790 -45.494 1.00 49.25 304 SER A N 1
ATOM 2549 C CA . SER A 1 304 ? 44.827 26.540 -44.869 1.00 49.25 304 SER A CA 1
ATOM 2550 C C . SER A 1 304 ? 44.855 26.651 -43.347 1.00 49.25 304 SER A C 1
ATOM 2552 O O . SER A 1 304 ? 45.878 26.483 -42.695 1.00 49.25 304 SER A O 1
ATOM 2554 N N . ASN A 1 305 ? 43.681 27.030 -42.843 1.00 48.56 305 ASN A N 1
ATOM 2555 C CA . ASN A 1 305 ? 43.029 26.659 -41.591 1.00 48.56 305 ASN A CA 1
ATOM 2556 C C . ASN A 1 305 ? 43.867 26.005 -40.479 1.00 48.56 305 ASN A C 1
ATOM 2558 O O . ASN A 1 305 ? 44.202 24.824 -40.518 1.00 48.56 305 ASN A O 1
ATOM 2562 N N . HIS A 1 306 ? 44.017 26.789 -39.411 1.00 51.28 306 HIS A N 1
ATOM 2563 C CA . HIS A 1 306 ? 43.820 26.423 -38.006 1.00 51.28 306 HIS A CA 1
ATOM 2564 C C . HIS A 1 306 ? 43.168 25.034 -37.783 1.00 51.28 306 HIS A C 1
ATOM 2566 O O . HIS A 1 306 ? 41.949 24.884 -37.862 1.00 51.28 306 HIS A O 1
ATOM 2572 N N . MET A 1 307 ? 43.970 24.030 -37.421 1.00 45.72 307 MET A N 1
ATOM 2573 C CA . MET A 1 307 ? 43.502 22.875 -36.648 1.00 45.72 307 MET A CA 1
ATOM 2574 C C . MET A 1 307 ? 43.757 23.169 -35.169 1.00 45.72 307 MET A C 1
ATOM 2576 O O . MET A 1 307 ? 44.895 23.173 -34.711 1.00 45.72 307 MET A O 1
ATOM 2580 N N . SER A 1 308 ? 42.684 23.454 -34.433 1.00 57.75 308 SER A N 1
ATOM 2581 C CA . SER A 1 308 ? 42.679 23.485 -32.969 1.00 57.75 308 SER A CA 1
ATOM 2582 C C . SER A 1 308 ? 42.354 22.076 -32.451 1.00 57.75 308 SER A C 1
ATOM 2584 O O . SER A 1 308 ? 41.374 21.488 -32.921 1.00 57.75 308 SER A O 1
ATOM 2586 N N . PRO A 1 309 ? 43.149 21.494 -31.536 1.00 63.16 309 PRO A N 1
ATOM 2587 C CA . PRO A 1 309 ? 42.824 20.209 -30.938 1.00 63.16 309 PRO A CA 1
ATOM 2588 C C . PRO A 1 309 ? 41.772 20.387 -29.836 1.00 63.16 309 PRO A C 1
ATOM 2590 O O . PRO A 1 309 ? 41.972 21.113 -28.865 1.00 63.16 309 PRO A O 1
ATOM 2593 N N . TYR A 1 310 ? 40.648 19.692 -30.007 1.00 57.12 310 TYR A N 1
ATOM 2594 C CA . TYR A 1 310 ? 39.617 19.503 -28.993 1.00 57.12 310 TYR A CA 1
ATOM 2595 C C . TYR A 1 310 ? 40.216 18.891 -27.716 1.00 57.12 310 TYR A C 1
ATOM 2597 O O . TYR A 1 310 ? 40.786 17.800 -27.751 1.00 57.12 310 TYR A O 1
ATOM 2605 N N . GLN A 1 311 ? 40.031 19.580 -26.590 1.00 52.59 311 GLN A N 1
ATOM 2606 C CA . GLN A 1 311 ? 40.134 19.012 -25.248 1.00 52.59 311 GLN A CA 1
ATOM 2607 C C . GLN A 1 311 ? 38.938 18.085 -24.989 1.00 52.59 311 GLN A C 1
ATOM 2609 O O . GLN A 1 311 ? 37.788 18.455 -25.224 1.00 52.59 311 GLN A O 1
ATOM 2614 N N . ILE A 1 312 ? 39.229 16.887 -24.489 1.00 55.97 312 ILE A N 1
ATOM 2615 C CA . ILE A 1 312 ? 38.267 15.943 -23.913 1.00 55.97 312 ILE A CA 1
ATOM 2616 C C . ILE A 1 312 ? 38.285 16.183 -22.396 1.00 55.97 312 ILE A C 1
ATOM 2618 O O . ILE A 1 312 ? 39.369 16.083 -21.819 1.00 55.97 312 ILE A O 1
ATOM 2622 N N . PRO A 1 313 ? 37.161 16.493 -21.729 1.00 64.00 313 PRO A N 1
ATOM 2623 C CA . PRO A 1 313 ? 37.097 16.398 -20.278 1.00 64.00 313 PRO A CA 1
ATOM 2624 C C . PRO A 1 313 ? 36.860 14.935 -19.879 1.00 64.00 313 PRO A C 1
ATOM 2626 O O . PRO A 1 313 ? 35.933 14.293 -20.380 1.00 64.00 313 PRO A O 1
ATOM 2629 N N . GLY A 1 314 ? 37.741 14.424 -19.021 1.00 57.62 314 GLY A N 1
ATOM 2630 C CA . GLY A 1 314 ? 37.510 13.236 -18.198 1.00 57.62 314 GLY A CA 1
ATOM 2631 C C . GLY A 1 314 ? 36.978 13.631 -16.832 1.00 57.62 314 GLY A C 1
ATOM 2632 O O . GLY A 1 314 ? 37.237 14.791 -16.429 1.00 57.62 314 GLY A O 1
#

pLDDT: mean 72.62, std 21.96, range [38.66, 98.38]

Radius of gyration: 64.37 Å; chains: 1; bounding box: 153×66×181 Å

Sequence (314 aa):
MDDYYLTSSRPRPVTATVTKPKWMEPTSSSTYRHSLDSTGSTASLTSVLDHDSYISDYTDDDDDIHHTFNDMKIEEGPLDSTYNKTVDDKTDDTCNYTTDDQLSSYSPYERSKSKSPRTPIRKQRKMEDEFQGLSPWERWLLIKTREERIKKKFELRNKRAKEEEEKKKEEKKMEKIGRKEEEIEKWEEKKIEKIKQQKRLEKEAKELEKSKEEEKKMEILEKSSQKYKEWMKAKKQAELKKRRAEKEKLIREKEEEEARKLKAEQKYKEWIEKAKQRPLSACINCSRSSSSNRLTGKCFYFLSNHMSPYQIPG

InterPro domains:
  IPR025259 Coiled-coil domain-containing protein 34/181 [PF13904] (134-291)
  IPR045323 Coiled-coil domain-containing protein 34 [PTHR23247] (27-292)

Foldseek 3Di:
DDDDDDDPPDPDDPPPPPPDPPVPPPPPPPPPDDDDDDPDDPVPPPDDDPDDDDDDDDDDDDDDDPPPPDDPPPPPDDPDDDDDDDDDDDDDDDDDDDDDDDDDDDDDPPVPPPPPPPDCVVVVVVLVVVCPPDDPVVSVVVVVVVVVVVVVVVVVVVVVVVVVVVVVVVVVVVVVVVVVVVVVVVVVVVVVVVVVVVVVVVVVVVVVVVVVVVVVVVVVVVVVVVVVVVVVVVVVVVVVVVVVVVVVVVVVVVVVVVVVVVVVVVVVVVVVVVVVVDPCPDPPDDDDDDDDDPDDDDDDDDDDDDDDDDDDDD